Protein AF-A0A7M3MPC9-F1 (afdb_monomer_lite)

Foldseek 3Di:
DDDPPDDDDDQLPQDPPDDPQLSVLQVQLLRCLLQLNQARSVVSLVPRDDLLCQLVSLLSNLVLCVLVLNLVVSLVSLVVSLVSCPDLLSNLSSLLSNLSSCLSVLNLPSSVVSLVSSVVSLVPDDDDLSSLVSVLSSLLSQQSSCVSVVHQRDCQQAWDQDPVRDIDGPPSCVSPDLQSQLSSLLSVCLNVVPVSSLVSSCVSRGLSCNLSSLVSCVVSVNPPSNVSSVVSVVSRDHHPPDD

Structure (mmCIF, N/CA/C/O backbone):
data_AF-A0A7M3MPC9-F1
#
_entry.id   AF-A0A7M3MPC9-F1
#
loop_
_atom_site.group_PDB
_atom_site.id
_atom_site.type_symbol
_atom_site.label_atom_id
_atom_site.label_alt_id
_atom_site.label_comp_id
_atom_site.label_asym_id
_atom_site.label_entity_id
_atom_site.label_seq_id
_atom_site.pdbx_PDB_ins_code
_atom_site.Cartn_x
_atom_site.Cartn_y
_atom_site.Cartn_z
_atom_site.occupancy
_atom_site.B_iso_or_equiv
_atom_site.auth_seq_id
_atom_site.auth_comp_id
_atom_site.auth_asym_id
_atom_site.auth_atom_id
_atom_site.pdbx_PDB_model_num
ATOM 1 N N . MET A 1 1 ? -14.304 4.112 -19.426 1.00 33.16 1 MET A N 1
ATOM 2 C CA . MET A 1 1 ? -14.128 5.532 -19.054 1.00 33.16 1 MET A CA 1
ATOM 3 C C . MET A 1 1 ? -13.655 5.577 -17.614 1.00 33.16 1 MET A C 1
ATOM 5 O O . MET A 1 1 ? -14.277 4.914 -16.792 1.00 33.16 1 MET A O 1
ATOM 9 N N . LEU A 1 2 ? -12.540 6.254 -17.327 1.00 33.25 2 LEU A N 1
ATOM 10 C CA . LEU A 1 2 ? -12.076 6.444 -15.947 1.00 33.25 2 LEU A CA 1
ATOM 11 C C . LEU A 1 2 ? -13.067 7.328 -15.172 1.00 33.25 2 LEU A C 1
ATOM 13 O O . LEU A 1 2 ? -13.708 8.181 -15.791 1.00 33.25 2 LEU A O 1
ATOM 17 N N . PRO A 1 3 ? -13.190 7.142 -13.847 1.00 32.09 3 PRO A N 1
ATOM 18 C CA . PRO A 1 3 ? -13.845 8.107 -12.976 1.00 32.09 3 PRO A CA 1
ATOM 19 C C . PRO A 1 3 ? -13.264 9.525 -13.167 1.00 32.09 3 PRO A C 1
ATOM 21 O O . PRO A 1 3 ? -12.048 9.663 -13.333 1.00 32.09 3 PRO A O 1
ATOM 24 N N . PRO A 1 4 ? -14.107 10.574 -13.166 1.00 31.11 4 PRO A N 1
ATOM 25 C CA . PRO A 1 4 ? -13.705 11.956 -13.456 1.00 31.11 4 PRO A CA 1
ATOM 26 C C . PRO A 1 4 ? -12.741 12.570 -12.425 1.00 31.11 4 PRO A C 1
ATOM 28 O O . PRO A 1 4 ? -12.200 13.641 -12.667 1.00 31.11 4 PRO A O 1
ATOM 31 N N . ASP A 1 5 ? -12.503 11.905 -11.295 1.00 34.88 5 ASP A N 1
ATOM 32 C CA . ASP A 1 5 ? -11.566 12.301 -10.239 1.00 34.88 5 ASP A CA 1
ATOM 33 C C . ASP A 1 5 ? -10.138 11.752 -10.431 1.00 34.88 5 ASP A C 1
ATOM 35 O O . ASP A 1 5 ? -9.260 12.001 -9.602 1.00 34.88 5 ASP A O 1
ATOM 39 N N . ILE A 1 6 ? -9.875 11.021 -11.520 1.00 35.75 6 ILE A N 1
ATOM 40 C CA . ILE A 1 6 ? -8.546 10.487 -11.842 1.00 35.75 6 ILE A CA 1
ATOM 41 C C . ILE A 1 6 ? -7.882 11.376 -12.898 1.00 35.75 6 ILE A C 1
ATOM 43 O O . ILE A 1 6 ? -7.907 11.085 -14.094 1.00 35.75 6 ILE A O 1
ATOM 47 N N . GLU A 1 7 ? -7.272 12.474 -12.447 1.00 35.69 7 GLU A N 1
ATOM 48 C CA . GLU A 1 7 ? -6.438 13.325 -13.301 1.00 35.69 7 GLU A CA 1
ATOM 49 C C . GLU A 1 7 ? -5.174 12.573 -13.746 1.00 35.69 7 GLU A C 1
ATOM 51 O O . GLU A 1 7 ? -4.323 12.175 -12.947 1.00 35.69 7 GLU A O 1
ATOM 56 N N . LEU A 1 8 ? -5.077 12.360 -15.058 1.00 46.66 8 LEU A N 1
ATOM 57 C CA . LEU A 1 8 ? -4.000 11.635 -15.727 1.00 46.66 8 LEU A CA 1
ATOM 58 C C . LEU A 1 8 ? -2.753 12.462 -16.133 1.00 46.66 8 LEU A C 1
ATOM 60 O O . LEU A 1 8 ? -1.715 11.830 -16.333 1.00 46.66 8 LEU A O 1
ATOM 64 N N . PRO A 1 9 ? -2.731 13.810 -16.236 1.00 42.91 9 PRO A N 1
ATOM 65 C CA . PRO A 1 9 ? -1.525 14.502 -16.689 1.00 42.91 9 PRO A CA 1
ATOM 66 C C . PRO A 1 9 ? -0.795 15.260 -15.566 1.00 42.91 9 PRO A C 1
ATOM 68 O O . PRO A 1 9 ? -1.369 16.059 -14.843 1.00 42.91 9 PRO A O 1
ATOM 71 N N . ALA A 1 10 ? 0.524 15.050 -15.495 1.00 39.81 10 ALA A N 1
ATOM 72 C CA . ALA A 1 10 ? 1.504 15.854 -14.752 1.00 39.81 10 ALA A CA 1
ATOM 73 C C . ALA A 1 10 ? 1.403 15.843 -13.209 1.00 39.81 10 ALA A C 1
ATOM 75 O O . ALA A 1 10 ? 1.070 16.829 -12.570 1.00 39.81 10 ALA A O 1
ATOM 76 N N . GLY A 1 11 ? 1.834 14.749 -12.580 1.00 36.62 11 GLY A N 1
ATOM 77 C CA . GLY A 1 11 ? 2.077 14.753 -11.126 1.00 36.62 11 GLY A CA 1
ATOM 78 C C . GLY A 1 11 ? 2.142 13.369 -10.506 1.00 36.62 11 GLY A C 1
ATOM 79 O O . GLY A 1 11 ? 2.744 13.173 -9.452 1.00 36.62 11 GLY A O 1
ATOM 80 N N . ALA A 1 12 ? 1.617 12.363 -11.208 1.00 43.50 12 ALA A N 1
ATOM 81 C CA . ALA A 1 12 ? 1.551 11.006 -10.696 1.00 43.50 12 ALA A CA 1
ATOM 82 C C . ALA A 1 12 ? 2.897 10.243 -10.696 1.00 43.50 12 ALA A C 1
ATOM 84 O O . ALA A 1 12 ? 2.891 9.024 -10.555 1.00 43.50 12 ALA A O 1
ATOM 85 N N . GLY A 1 13 ? 4.044 10.917 -10.853 1.00 48.44 13 GLY A N 1
ATOM 86 C CA . GLY A 1 13 ? 5.355 10.258 -10.921 1.00 48.44 13 GLY A CA 1
ATOM 87 C C . GLY A 1 13 ? 5.461 9.223 -12.049 1.00 48.44 13 GLY A C 1
ATOM 88 O O . GLY A 1 13 ? 6.240 8.283 -11.930 1.00 48.44 13 GLY A O 1
ATOM 89 N N . LEU A 1 14 ? 4.644 9.367 -13.099 1.00 56.25 14 LEU A N 1
ATOM 90 C CA . LEU A 1 14 ? 4.602 8.444 -14.228 1.00 56.25 14 LEU A CA 1
ATOM 91 C C . LEU A 1 14 ? 5.953 8.444 -14.941 1.00 56.25 14 LEU A C 1
ATOM 93 O O . LEU A 1 14 ? 6.534 9.505 -15.193 1.00 56.25 14 LEU A O 1
ATOM 97 N N . ARG A 1 15 ? 6.434 7.242 -15.261 1.00 61.69 15 ARG A N 1
ATOM 98 C CA . ARG A 1 15 ? 7.618 7.038 -16.091 1.00 61.69 15 ARG A CA 1
ATOM 99 C C . ARG A 1 15 ? 7.385 7.668 -17.462 1.00 61.69 15 ARG A C 1
ATOM 101 O O . ARG A 1 15 ? 6.460 7.289 -18.168 1.00 61.69 15 ARG A O 1
ATOM 108 N N . ARG A 1 16 ? 8.187 8.682 -17.795 1.00 58.66 16 ARG A N 1
ATOM 109 C CA . ARG A 1 16 ? 8.118 9.413 -19.079 1.00 58.66 16 ARG A CA 1
ATOM 110 C C . ARG A 1 16 ? 9.019 8.806 -20.153 1.00 58.66 16 ARG A C 1
ATOM 112 O O . ARG A 1 16 ? 9.023 9.269 -21.283 1.00 58.66 16 ARG A O 1
ATOM 119 N N . ASP A 1 17 ? 9.798 7.804 -19.777 1.00 64.25 17 ASP A N 1
ATOM 120 C CA . ASP A 1 17 ? 10.791 7.118 -20.594 1.00 64.25 17 ASP A CA 1
ATOM 121 C C . ASP A 1 17 ? 10.251 5.833 -21.247 1.00 64.25 17 ASP A C 1
ATOM 123 O O . ASP A 1 17 ? 11.010 5.063 -21.829 1.00 64.25 17 ASP A O 1
ATOM 127 N N . ALA A 1 18 ? 8.935 5.611 -21.182 1.00 66.06 18 ALA A N 1
ATOM 128 C CA . ALA A 1 18 ? 8.231 4.529 -21.862 1.00 66.06 18 ALA A CA 1
ATOM 129 C C . ALA A 1 18 ? 7.105 5.086 -22.760 1.00 66.06 18 ALA A C 1
ATOM 131 O O . ALA A 1 18 ? 6.623 6.196 -22.512 1.00 66.06 18 ALA A O 1
ATOM 132 N N . PRO A 1 19 ? 6.664 4.333 -23.789 1.00 73.88 19 PRO A N 1
ATOM 133 C CA . PRO A 1 19 ? 5.528 4.711 -24.626 1.00 73.88 19 PRO A CA 1
ATOM 134 C C . PRO A 1 19 ? 4.294 5.063 -23.789 1.00 73.88 19 PRO A C 1
ATOM 136 O O . PRO A 1 19 ? 3.908 4.301 -22.900 1.00 73.88 19 PRO A O 1
ATOM 139 N N . ALA A 1 20 ? 3.664 6.201 -24.096 1.00 76.94 20 ALA A N 1
ATOM 140 C CA . ALA A 1 20 ? 2.527 6.724 -23.334 1.00 76.94 20 ALA A CA 1
ATOM 141 C C . ALA A 1 20 ? 1.391 5.697 -23.194 1.00 76.94 20 ALA A C 1
ATOM 143 O O . ALA A 1 20 ? 0.845 5.536 -22.108 1.00 76.94 20 ALA A O 1
ATOM 144 N N . GLU A 1 21 ? 1.109 4.936 -24.253 1.00 82.44 21 GLU A N 1
ATOM 145 C CA . GLU A 1 21 ? 0.068 3.906 -24.249 1.00 82.44 21 GLU A CA 1
ATOM 146 C C . GLU A 1 21 ? 0.336 2.788 -23.222 1.00 82.44 21 GLU A C 1
ATOM 148 O O . GLU A 1 21 ? -0.568 2.365 -22.504 1.00 82.44 21 GLU A O 1
ATOM 153 N N . ASP A 1 22 ? 1.577 2.311 -23.099 1.00 82.69 22 ASP A N 1
ATOM 154 C CA . ASP A 1 22 ? 1.917 1.276 -22.117 1.00 82.69 22 ASP A CA 1
ATOM 155 C C . ASP A 1 22 ? 1.901 1.818 -20.685 1.00 82.69 22 ASP A C 1
ATOM 157 O O . ASP A 1 22 ? 1.456 1.130 -19.766 1.00 82.69 22 ASP A O 1
ATOM 161 N N . VAL A 1 23 ? 2.314 3.072 -20.492 1.00 80.62 23 VAL A N 1
ATOM 162 C CA . VAL A 1 23 ? 2.208 3.761 -19.197 1.00 80.62 23 VAL A CA 1
ATOM 163 C C . VAL A 1 23 ? 0.742 3.919 -18.784 1.00 80.62 23 VAL A C 1
ATOM 165 O O . VAL A 1 23 ? 0.395 3.664 -17.629 1.00 80.62 23 VAL A O 1
ATOM 168 N N . GLU A 1 24 ? -0.135 4.272 -19.724 1.00 83.56 24 GLU A N 1
ATOM 169 C CA . GLU A 1 24 ? -1.579 4.335 -19.499 1.00 83.56 24 GLU A CA 1
ATOM 170 C C . GLU A 1 24 ? -2.151 2.968 -19.125 1.00 83.56 24 GLU A C 1
ATOM 172 O O . GLU A 1 24 ? -2.911 2.874 -18.163 1.00 83.56 24 GLU A O 1
ATOM 177 N N . ARG A 1 25 ? -1.763 1.888 -19.816 1.00 88.94 25 ARG A N 1
ATOM 178 C CA . ARG A 1 25 ? -2.199 0.518 -19.481 1.00 88.94 25 ARG A CA 1
ATOM 179 C C . ARG A 1 25 ? -1.815 0.127 -18.054 1.00 88.94 25 ARG A C 1
ATOM 181 O O . ARG A 1 25 ? -2.664 -0.384 -17.323 1.00 88.94 25 ARG A O 1
ATOM 188 N N . VAL A 1 26 ? -0.578 0.409 -17.631 1.00 87.19 26 VAL A N 1
ATOM 189 C CA . VAL A 1 26 ? -0.170 0.197 -16.231 1.00 87.19 26 VAL A CA 1
ATOM 190 C C . VAL A 1 26 ? -1.061 1.014 -15.295 1.00 87.19 26 VAL A C 1
ATOM 192 O O . VAL A 1 26 ? -1.547 0.494 -14.292 1.00 87.19 26 VAL A O 1
ATOM 195 N N . TRP A 1 27 ? -1.338 2.273 -15.633 1.00 85.81 27 TRP A N 1
ATOM 196 C CA . TRP A 1 27 ? -2.196 3.122 -14.814 1.00 85.81 27 TRP A CA 1
ATOM 197 C C . TRP A 1 27 ? -3.629 2.593 -14.687 1.00 85.81 27 TRP A C 1
ATOM 199 O O . TRP A 1 27 ? -4.154 2.526 -13.575 1.00 85.81 27 TRP A O 1
ATOM 209 N N . TYR A 1 28 ? -4.243 2.144 -15.783 1.00 89.81 28 TYR A N 1
ATOM 210 C CA . TYR A 1 28 ? -5.546 1.480 -15.746 1.00 89.81 28 TYR A CA 1
ATOM 211 C C . TYR A 1 28 ? -5.529 0.276 -14.804 1.00 89.81 28 TYR A C 1
ATOM 213 O O . TYR A 1 28 ? -6.433 0.138 -13.978 1.00 89.81 28 TYR A O 1
ATOM 221 N N . GLY A 1 29 ? -4.481 -0.550 -14.866 1.00 92.75 29 GLY A N 1
ATOM 222 C CA . GLY A 1 29 ? -4.319 -1.674 -13.950 1.00 92.75 29 GLY A CA 1
ATOM 223 C C . GLY A 1 29 ? -4.238 -1.236 -12.482 1.00 92.75 29 GLY A C 1
ATOM 224 O O . GLY A 1 29 ? -4.935 -1.782 -11.624 1.00 92.75 29 GLY A O 1
ATOM 225 N N . VAL A 1 30 ? -3.473 -0.179 -12.184 1.00 91.06 30 VAL A N 1
ATOM 226 C CA . VAL A 1 30 ? -3.397 0.407 -10.834 1.00 91.06 30 VAL A CA 1
ATOM 227 C C . VAL A 1 30 ? -4.776 0.852 -10.350 1.00 91.06 30 VAL A C 1
ATOM 229 O O . VAL A 1 30 ? -5.156 0.505 -9.227 1.00 91.06 30 VAL A O 1
ATOM 232 N N . VAL A 1 31 ? -5.524 1.586 -11.179 1.00 90.69 31 VAL A N 1
ATOM 233 C CA . VAL A 1 31 ? -6.861 2.106 -10.855 1.00 90.69 31 VAL A CA 1
ATOM 234 C C . VAL A 1 31 ? -7.840 0.972 -10.576 1.00 90.69 31 VAL A C 1
ATOM 236 O O . VAL A 1 31 ? -8.448 0.954 -9.505 1.00 90.69 31 VAL A O 1
ATOM 239 N N . TRP A 1 32 ? -7.959 -0.004 -11.479 1.00 94.31 32 TRP A N 1
ATOM 240 C CA . TRP A 1 32 ? -8.836 -1.160 -11.272 1.00 94.31 32 TRP A CA 1
ATOM 241 C C . TRP A 1 32 ? -8.474 -1.928 -10.007 1.00 94.31 32 TRP A C 1
ATOM 243 O O . TRP A 1 32 ? -9.355 -2.287 -9.224 1.00 94.31 32 TRP A O 1
ATOM 253 N N . GLY A 1 33 ? -7.176 -2.066 -9.737 1.00 92.25 33 GLY A N 1
ATOM 254 C CA . GLY A 1 33 ? -6.687 -2.665 -8.509 1.00 92.25 33 GLY A CA 1
ATOM 255 C C . GLY A 1 33 ? -7.150 -1.913 -7.259 1.00 92.25 33 GLY A C 1
ATOM 256 O O . GLY A 1 33 ? -7.586 -2.533 -6.296 1.00 92.25 33 GLY A O 1
ATOM 257 N N . ARG A 1 34 ? -7.118 -0.573 -7.264 1.00 91.06 34 ARG A N 1
ATOM 258 C CA . ARG A 1 34 ? -7.636 0.240 -6.144 1.00 91.06 34 ARG A CA 1
ATOM 259 C C . ARG A 1 34 ? -9.147 0.114 -5.983 1.00 91.06 34 ARG A C 1
ATOM 261 O O . ARG A 1 34 ? -9.636 0.094 -4.855 1.00 91.06 34 ARG A O 1
ATOM 268 N N . LEU A 1 35 ? -9.874 -0.031 -7.086 1.00 91.44 35 LEU A N 1
ATOM 269 C CA . LEU A 1 35 ? -11.316 -0.283 -7.087 1.00 91.44 35 LEU A CA 1
ATOM 270 C C . LEU A 1 35 ? -11.690 -1.704 -6.630 1.00 91.44 35 LEU A C 1
ATOM 272 O O . LEU A 1 35 ? -12.873 -2.031 -6.602 1.00 91.44 35 LEU A O 1
ATOM 276 N N . GLY A 1 36 ? -10.715 -2.537 -6.249 1.00 91.81 36 GLY A N 1
ATOM 277 C CA . GLY A 1 36 ? -10.952 -3.907 -5.799 1.00 91.81 36 GLY A CA 1
ATOM 278 C C . GLY A 1 36 ? -11.241 -4.875 -6.944 1.00 91.81 36 GLY A C 1
ATOM 279 O O . GLY A 1 36 ? -11.770 -5.949 -6.698 1.00 91.81 36 GLY A O 1
ATOM 280 N N . ARG A 1 37 ? -10.922 -4.515 -8.191 1.00 95.25 37 ARG A N 1
ATOM 281 C CA . ARG A 1 37 ? -11.090 -5.362 -9.379 1.00 95.25 37 ARG A CA 1
ATOM 282 C C . ARG A 1 37 ? -9.745 -5.924 -9.812 1.00 95.25 37 ARG A C 1
ATOM 284 O O . ARG A 1 37 ? -9.138 -5.443 -10.767 1.00 95.25 37 ARG A O 1
ATOM 291 N N . GLY A 1 38 ? -9.255 -6.901 -9.047 1.00 94.62 38 GLY A N 1
ATOM 292 C CA . GLY A 1 38 ? -7.982 -7.571 -9.307 1.00 94.62 38 GLY A CA 1
ATOM 293 C C . GLY A 1 38 ? -7.971 -8.303 -10.647 1.00 94.62 38 GLY A C 1
ATOM 294 O O . GLY A 1 38 ? -6.951 -8.299 -11.327 1.00 94.62 38 GLY A O 1
ATOM 295 N N . ASP A 1 39 ? -9.118 -8.841 -11.057 1.00 94.12 39 ASP A N 1
ATOM 296 C CA . ASP A 1 39 ? -9.359 -9.437 -12.370 1.00 94.12 39 ASP A CA 1
ATOM 297 C C . ASP A 1 39 ? -9.073 -8.458 -13.520 1.00 94.12 39 ASP A C 1
ATOM 299 O O . ASP A 1 39 ? -8.218 -8.719 -14.368 1.00 94.12 39 ASP A O 1
ATOM 303 N N . LEU A 1 40 ? -9.717 -7.287 -13.502 1.00 95.75 40 LEU A N 1
ATOM 304 C CA . LEU A 1 40 ? -9.532 -6.257 -14.527 1.00 95.75 40 LEU A CA 1
ATOM 305 C C . LEU A 1 40 ? -8.139 -5.634 -14.455 1.00 95.75 40 LEU A C 1
ATOM 307 O O . LEU A 1 40 ? -7.544 -5.320 -15.483 1.00 95.75 40 LEU A O 1
ATOM 311 N N . ALA A 1 41 ? -7.599 -5.456 -13.248 1.00 94.94 41 ALA A N 1
ATOM 312 C CA . ALA A 1 41 ? -6.242 -4.959 -13.076 1.00 94.94 41 ALA A CA 1
ATOM 313 C C . ALA A 1 41 ? -5.226 -5.856 -13.794 1.00 94.94 41 ALA A C 1
ATOM 315 O O . ALA A 1 41 ? -4.375 -5.358 -14.532 1.00 94.94 41 ALA A O 1
ATOM 316 N N . TRP A 1 42 ? -5.362 -7.173 -13.619 1.00 94.81 42 TRP A N 1
ATOM 317 C CA . TRP A 1 42 ? -4.503 -8.164 -14.257 1.00 94.81 42 TRP A CA 1
ATOM 318 C C . TRP A 1 42 ? -4.611 -8.126 -15.779 1.00 94.81 42 TRP A C 1
ATOM 320 O O . TRP A 1 42 ? -3.586 -8.089 -16.454 1.00 94.81 42 TRP A O 1
ATOM 330 N N . GLU A 1 43 ? -5.833 -8.027 -16.310 1.00 95.19 43 GLU A N 1
ATOM 331 C CA . GLU A 1 43 ? -6.077 -7.909 -17.751 1.00 95.19 43 GLU A CA 1
ATOM 332 C C . GLU A 1 43 ? -5.336 -6.709 -18.364 1.00 95.19 43 GLU A C 1
ATOM 334 O O . GLU A 1 43 ? -4.761 -6.810 -19.448 1.00 95.19 43 GLU A O 1
ATOM 339 N N . TRP A 1 44 ? -5.308 -5.569 -17.670 1.00 93.94 44 TRP A N 1
ATOM 340 C CA . TRP A 1 44 ? -4.577 -4.390 -18.135 1.00 93.94 44 TRP A CA 1
ATOM 341 C C . TRP A 1 44 ? -3.062 -4.565 -18.063 1.00 93.94 44 TRP A C 1
ATOM 343 O O . TRP A 1 44 ? -2.366 -4.206 -19.016 1.00 93.94 44 TRP A O 1
ATOM 353 N N . PHE A 1 45 ? -2.544 -5.157 -16.986 1.00 93.12 45 PHE A N 1
ATOM 354 C CA . PHE A 1 45 ? -1.116 -5.461 -16.880 1.00 93.12 45 PHE A CA 1
ATOM 355 C C . PHE A 1 45 ? -0.662 -6.474 -17.943 1.00 93.12 45 PHE A C 1
ATOM 357 O O . PHE A 1 45 ? 0.432 -6.346 -18.490 1.00 93.12 45 PHE A O 1
ATOM 364 N N . ASP A 1 46 ? -1.511 -7.435 -18.312 1.00 93.44 46 ASP A N 1
ATOM 365 C CA . ASP A 1 46 ? -1.232 -8.433 -19.352 1.00 93.44 46 ASP A CA 1
ATOM 366 C C . ASP A 1 46 ? -1.178 -7.845 -20.765 1.00 93.44 46 ASP A C 1
ATOM 368 O O . ASP A 1 46 ? -0.764 -8.537 -21.696 1.00 93.44 46 ASP A O 1
ATOM 372 N N . ARG A 1 47 ? -1.554 -6.576 -20.958 1.00 92.81 47 ARG A N 1
ATOM 373 C CA . ARG A 1 47 ? -1.452 -5.864 -22.244 1.00 92.81 47 ARG A CA 1
ATOM 374 C C . ARG A 1 47 ? -0.161 -5.069 -22.392 1.00 92.81 47 ARG A C 1
ATOM 376 O O . ARG A 1 47 ? 0.160 -4.648 -23.499 1.00 92.81 47 ARG A O 1
ATOM 383 N N . VAL A 1 48 ? 0.582 -4.864 -21.310 1.00 88.00 48 VAL A N 1
ATOM 384 C CA . VAL A 1 48 ? 1.840 -4.116 -21.347 1.00 88.00 48 VAL A CA 1
ATOM 385 C C . VAL A 1 48 ? 2.923 -4.992 -21.968 1.00 88.00 48 VAL A C 1
ATOM 387 O O . VAL A 1 48 ? 3.077 -6.169 -21.624 1.00 88.00 48 VAL A O 1
ATOM 390 N N . ARG A 1 49 ? 3.668 -4.436 -22.925 1.00 84.75 49 ARG A N 1
ATOM 391 C CA . ARG A 1 49 ? 4.697 -5.184 -23.676 1.00 84.75 49 ARG A CA 1
ATOM 392 C C . ARG A 1 49 ? 6.114 -4.676 -23.442 1.00 84.75 49 ARG A C 1
ATOM 394 O O . ARG A 1 49 ? 7.069 -5.350 -23.809 1.00 84.75 49 ARG A O 1
ATOM 401 N N . VAL A 1 50 ? 6.259 -3.516 -22.808 1.00 85.81 50 VAL A N 1
ATOM 402 C CA . VAL A 1 50 ? 7.542 -2.826 -22.652 1.00 85.81 50 VAL A CA 1
ATOM 403 C C . VAL A 1 50 ? 8.348 -3.430 -21.492 1.00 85.81 50 VAL A C 1
ATOM 405 O O . VAL A 1 50 ? 7.902 -3.344 -20.344 1.00 85.81 50 VAL A O 1
ATOM 408 N N . PRO A 1 51 ? 9.553 -3.988 -21.738 1.00 86.25 51 PRO A N 1
ATOM 409 C CA . PRO A 1 51 ? 10.379 -4.592 -20.689 1.00 86.25 51 PRO A CA 1
ATOM 410 C C . PRO A 1 51 ? 10.757 -3.620 -19.567 1.00 86.25 51 PRO A C 1
ATOM 412 O O . PRO A 1 51 ? 10.769 -3.995 -18.399 1.00 86.25 51 PRO A O 1
ATOM 415 N N . ALA A 1 52 ? 10.988 -2.348 -19.902 1.00 83.81 52 ALA A N 1
ATOM 416 C CA . ALA A 1 52 ? 11.358 -1.325 -18.927 1.00 83.81 52 ALA A CA 1
ATOM 417 C C . ALA A 1 52 ? 10.288 -1.098 -17.841 1.00 83.81 52 ALA A C 1
ATOM 419 O O . ALA A 1 52 ? 10.627 -0.620 -16.764 1.00 83.81 52 ALA A O 1
ATOM 420 N N . LEU A 1 53 ? 9.021 -1.454 -18.092 1.00 86.25 53 LEU A N 1
ATOM 421 C CA . LEU A 1 53 ? 7.920 -1.312 -17.131 1.00 86.25 53 LEU A CA 1
ATOM 422 C C . LEU A 1 53 ? 7.700 -2.562 -16.265 1.00 86.25 53 LEU A C 1
ATOM 424 O O . LEU A 1 53 ? 6.881 -2.522 -15.346 1.00 86.25 53 LEU A O 1
ATOM 428 N N . GLN A 1 54 ? 8.410 -3.663 -16.530 1.00 88.88 54 GLN A N 1
ATOM 429 C CA . GLN A 1 54 ? 8.221 -4.928 -15.811 1.00 88.88 54 GLN A CA 1
ATOM 430 C C . GLN A 1 54 ? 8.438 -4.804 -14.295 1.00 88.88 54 GLN A C 1
ATOM 432 O O . GLN A 1 54 ? 7.580 -5.299 -13.568 1.00 88.88 54 GLN A O 1
ATOM 437 N N . PRO A 1 55 ? 9.464 -4.092 -13.781 1.00 91.38 55 PRO A N 1
ATOM 438 C CA . PRO A 1 55 ? 9.615 -3.878 -12.338 1.00 91.38 55 PRO A CA 1
ATOM 439 C C . PRO A 1 55 ? 8.411 -3.178 -11.700 1.00 91.38 55 PRO A C 1
ATOM 441 O O . PRO A 1 55 ? 7.940 -3.576 -10.635 1.00 91.38 55 PRO A O 1
ATOM 444 N N . TRP A 1 56 ? 7.863 -2.158 -12.369 1.00 89.38 56 TRP A N 1
ATOM 445 C CA . TRP A 1 56 ? 6.682 -1.458 -11.871 1.00 89.38 56 TRP A CA 1
ATOM 446 C C . TRP A 1 56 ? 5.457 -2.377 -11.860 1.00 89.38 56 TRP A C 1
ATOM 448 O O . TRP A 1 56 ? 4.782 -2.500 -10.838 1.00 89.38 56 TRP A O 1
ATOM 458 N N . MET A 1 57 ? 5.207 -3.086 -12.960 1.00 91.06 57 MET A N 1
ATOM 459 C CA . MET A 1 57 ? 4.110 -4.053 -13.021 1.00 91.06 57 MET A CA 1
ATOM 460 C C . MET A 1 57 ? 4.246 -5.165 -11.994 1.00 91.06 57 MET A C 1
ATOM 462 O O . MET A 1 57 ? 3.238 -5.603 -11.446 1.00 91.06 57 MET A O 1
ATOM 466 N N . ALA A 1 58 ? 5.473 -5.609 -11.730 1.00 94.69 58 ALA A N 1
ATOM 467 C CA . ALA A 1 58 ? 5.736 -6.624 -10.737 1.00 94.69 58 ALA A CA 1
ATOM 468 C C . ALA A 1 58 ? 5.301 -6.164 -9.346 1.00 94.69 58 ALA A C 1
ATOM 470 O O . ALA A 1 58 ? 4.492 -6.835 -8.713 1.00 94.69 58 ALA A O 1
ATOM 471 N N . GLY A 1 59 ? 5.716 -4.962 -8.937 1.00 94.12 59 GLY A N 1
ATOM 472 C CA . GLY A 1 59 ? 5.278 -4.378 -7.669 1.00 94.12 59 GLY A CA 1
ATOM 473 C C . GLY A 1 59 ? 3.762 -4.153 -7.585 1.00 94.12 59 GLY A C 1
ATOM 474 O O . GLY A 1 59 ? 3.164 -4.346 -6.530 1.00 94.12 59 GLY A O 1
ATOM 475 N N . GLU A 1 60 ? 3.092 -3.772 -8.679 1.00 93.38 60 GLU A N 1
ATOM 476 C CA . GLU A 1 60 ? 1.633 -3.573 -8.655 1.00 93.38 60 GLU A CA 1
ATOM 477 C C . GLU A 1 60 ? 0.846 -4.895 -8.647 1.00 93.38 60 GLU A C 1
ATOM 479 O O . GLU A 1 60 ? -0.174 -4.991 -7.960 1.00 93.38 60 GLU A O 1
ATOM 484 N N . ARG A 1 61 ? 1.323 -5.937 -9.343 1.00 95.12 61 ARG A N 1
ATOM 485 C CA . ARG A 1 61 ? 0.760 -7.295 -9.254 1.00 95.12 61 ARG A CA 1
ATOM 486 C C . ARG A 1 61 ? 0.993 -7.901 -7.872 1.00 95.12 61 ARG A C 1
ATOM 488 O O . ARG A 1 61 ? 0.048 -8.408 -7.269 1.00 95.12 61 ARG A O 1
ATOM 495 N N . GLY A 1 62 ? 2.217 -7.801 -7.356 1.00 95.75 62 GLY A N 1
ATOM 496 C CA . GLY A 1 62 ? 2.584 -8.274 -6.025 1.00 95.75 62 GLY A CA 1
ATOM 497 C C . GLY A 1 62 ? 1.752 -7.603 -4.936 1.00 95.75 62 GLY A C 1
ATOM 498 O O . GLY A 1 62 ? 1.176 -8.289 -4.097 1.00 95.75 62 GLY A O 1
ATOM 499 N N . ARG A 1 63 ? 1.521 -6.286 -5.029 1.00 93.56 63 ARG A N 1
ATOM 500 C CA . ARG A 1 63 ? 0.588 -5.563 -4.147 1.00 93.56 63 ARG A CA 1
ATOM 501 C C . ARG A 1 63 ? -0.809 -6.188 -4.107 1.00 93.56 63 ARG A C 1
ATOM 503 O O . ARG A 1 63 ? -1.353 -6.360 -3.020 1.00 93.56 63 ARG A O 1
ATOM 510 N N . LEU A 1 64 ? -1.401 -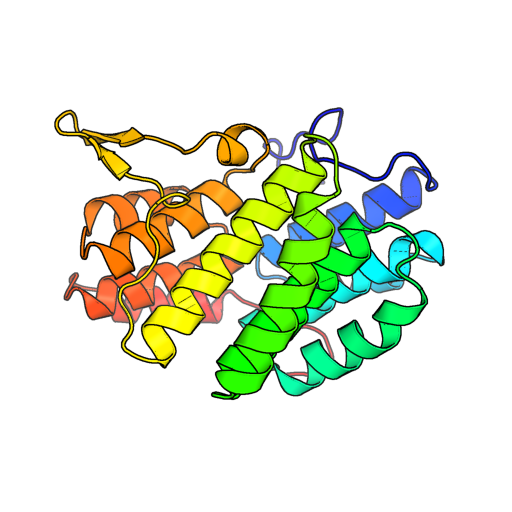6.506 -5.263 1.00 93.50 64 LEU A N 1
ATOM 511 C CA . LEU A 1 64 ? -2.736 -7.118 -5.317 1.00 93.50 64 LEU A CA 1
ATOM 512 C C . LEU A 1 64 ? -2.754 -8.492 -4.653 1.00 93.50 64 LEU A C 1
ATOM 514 O O . LEU A 1 64 ? -3.693 -8.808 -3.933 1.00 93.50 64 LEU A O 1
ATOM 518 N N . LEU A 1 65 ? -1.713 -9.295 -4.868 1.00 94.19 65 LEU A N 1
ATOM 519 C CA . LEU A 1 65 ? -1.576 -10.597 -4.221 1.00 94.19 65 LEU A CA 1
ATOM 520 C C . LEU A 1 65 ? -1.407 -10.450 -2.702 1.00 94.19 65 LEU A C 1
ATOM 522 O O . LEU A 1 65 ? -2.091 -11.134 -1.941 1.00 94.19 65 LEU A O 1
ATOM 526 N N . ARG A 1 66 ? -0.563 -9.514 -2.258 1.00 93.81 66 ARG A N 1
ATOM 527 C CA . ARG A 1 66 ? -0.302 -9.207 -0.846 1.00 93.81 66 ARG A CA 1
ATOM 528 C C . ARG A 1 66 ? -1.559 -8.769 -0.105 1.00 93.81 66 ARG A C 1
ATOM 530 O O . ARG A 1 66 ? -1.821 -9.249 0.991 1.00 93.81 66 ARG A O 1
ATOM 537 N N . GLU A 1 67 ? -2.369 -7.905 -0.717 1.00 88.81 67 GLU A N 1
ATOM 538 C CA . GLU A 1 67 ? -3.655 -7.449 -0.163 1.00 88.81 67 GLU A CA 1
ATOM 539 C C . GLU A 1 67 ? -4.662 -8.609 0.028 1.00 88.81 67 GLU A C 1
ATOM 541 O O . GLU A 1 67 ? -5.631 -8.468 0.772 1.00 88.81 67 GLU A O 1
ATOM 546 N N . LEU A 1 68 ? -4.423 -9.767 -0.599 1.00 89.50 68 LEU A N 1
ATOM 547 C CA . LEU A 1 68 ? -5.217 -10.993 -0.471 1.00 89.50 68 LEU A CA 1
ATOM 548 C C . LEU A 1 68 ? -4.540 -12.075 0.393 1.00 89.50 68 LEU A C 1
ATOM 550 O O . LEU A 1 68 ? -5.053 -13.189 0.461 1.00 89.50 68 LEU A O 1
ATOM 554 N N . GLY A 1 69 ? -3.407 -11.772 1.036 1.00 91.31 69 GLY A N 1
ATOM 555 C CA . GLY A 1 69 ? -2.619 -12.727 1.829 1.00 91.31 69 GLY A CA 1
ATOM 556 C C . GLY A 1 69 ? -1.685 -13.626 1.006 1.00 91.31 69 GLY A C 1
ATOM 557 O O . GLY A 1 69 ? -1.036 -14.517 1.548 1.00 91.31 69 GLY A O 1
ATOM 558 N N . GLY A 1 70 ? -1.578 -13.403 -0.306 1.00 95.06 70 GLY A N 1
ATOM 559 C CA . GLY A 1 70 ? -0.742 -14.170 -1.233 1.00 95.06 70 GLY A CA 1
ATOM 560 C C . GLY A 1 70 ? 0.744 -13.801 -1.195 1.00 95.06 70 GLY A C 1
ATOM 561 O O . GLY A 1 70 ? 1.336 -13.613 -2.255 1.00 95.06 70 GLY A O 1
ATOM 562 N N . HIS A 1 71 ? 1.341 -13.695 -0.005 1.00 96.50 71 HIS A N 1
ATOM 563 C CA . HIS A 1 71 ? 2.695 -13.159 0.204 1.00 96.50 71 HIS A CA 1
ATOM 564 C C . HIS A 1 71 ? 3.790 -13.905 -0.564 1.00 96.50 71 HIS A C 1
ATOM 566 O O . HIS A 1 71 ? 4.590 -13.272 -1.239 1.00 96.50 71 HIS A O 1
ATOM 572 N N . GLY A 1 72 ? 3.799 -15.243 -0.531 1.00 96.00 72 GLY A N 1
ATOM 573 C CA . GLY A 1 72 ? 4.826 -16.023 -1.237 1.00 96.00 72 GLY A CA 1
ATOM 574 C C . GLY A 1 72 ? 4.785 -15.833 -2.756 1.00 96.00 72 GLY A C 1
ATOM 575 O O . GLY A 1 72 ? 5.816 -15.750 -3.407 1.00 96.00 72 GLY A O 1
ATOM 576 N N . ALA A 1 73 ? 3.592 -15.673 -3.327 1.00 95.19 73 ALA A N 1
ATOM 577 C CA . ALA A 1 73 ? 3.457 -15.441 -4.759 1.00 95.19 73 ALA A CA 1
ATOM 578 C C . ALA A 1 73 ? 3.747 -14.000 -5.182 1.00 95.19 73 ALA A C 1
ATOM 580 O O . ALA A 1 73 ? 4.192 -13.772 -6.304 1.00 95.19 73 ALA A O 1
ATOM 581 N N . ALA A 1 74 ? 3.454 -13.031 -4.311 1.00 97.00 74 ALA A N 1
ATOM 582 C CA . ALA A 1 74 ? 3.896 -11.657 -4.506 1.00 97.00 74 ALA A CA 1
ATOM 583 C C . ALA A 1 74 ? 5.430 -11.597 -4.517 1.00 97.00 74 ALA A C 1
ATOM 585 O O . ALA A 1 74 ? 6.012 -11.048 -5.449 1.00 97.00 74 ALA A O 1
ATOM 586 N N . GLU A 1 75 ? 6.056 -12.259 -3.544 1.00 97.56 75 GLU A N 1
ATOM 587 C CA . GLU A 1 75 ? 7.503 -12.368 -3.400 1.00 97.56 75 GLU A CA 1
ATOM 588 C C . GLU A 1 75 ? 8.162 -13.001 -4.632 1.00 97.56 75 GLU A C 1
ATOM 590 O O . GLU A 1 75 ? 9.027 -12.370 -5.230 1.00 97.56 75 GLU A O 1
ATOM 595 N N . GLU A 1 76 ? 7.710 -14.176 -5.084 1.00 96.75 76 GLU A N 1
ATOM 596 C CA . GLU A 1 76 ? 8.238 -14.835 -6.294 1.00 96.75 76 GLU A CA 1
ATOM 597 C C . GLU A 1 76 ? 8.223 -13.911 -7.523 1.00 96.75 76 GLU A C 1
ATOM 599 O O . GLU A 1 76 ? 9.182 -13.848 -8.297 1.00 96.75 76 GLU A O 1
ATOM 604 N N . LEU A 1 77 ? 7.125 -13.174 -7.697 1.00 95.44 77 LEU A N 1
ATOM 605 C CA . LEU A 1 77 ? 6.915 -12.289 -8.835 1.00 95.44 77 LEU A CA 1
ATOM 606 C C . LEU A 1 77 ? 7.823 -11.048 -8.767 1.00 95.44 77 LEU A C 1
ATOM 608 O O . LEU A 1 77 ? 8.381 -10.628 -9.782 1.00 95.44 77 LEU A O 1
ATOM 612 N N . GLU A 1 78 ? 7.982 -10.466 -7.580 1.00 97.69 78 GLU A N 1
ATOM 613 C CA . GLU A 1 78 ? 8.799 -9.273 -7.346 1.00 97.69 78 GLU A CA 1
ATOM 614 C C . GLU A 1 78 ? 10.307 -9.586 -7.328 1.00 97.69 78 GLU A C 1
ATOM 616 O O . GLU A 1 78 ? 11.094 -8.808 -7.873 1.00 97.69 78 GLU A O 1
ATOM 621 N N . GLU A 1 79 ? 10.724 -10.738 -6.788 1.00 97.44 79 GLU A N 1
ATOM 622 C CA . GLU A 1 79 ? 12.122 -11.193 -6.814 1.00 97.44 79 GLU A CA 1
ATOM 623 C C . GLU A 1 79 ? 12.602 -11.444 -8.245 1.00 97.44 79 GLU A C 1
ATOM 625 O O . GLU A 1 79 ? 13.688 -10.994 -8.618 1.00 97.44 79 GLU A O 1
ATOM 630 N N . ALA A 1 80 ? 11.777 -12.087 -9.076 1.00 96.75 80 ALA A N 1
ATOM 631 C CA . ALA A 1 80 ? 12.099 -12.329 -10.481 1.00 96.75 80 ALA A CA 1
ATOM 632 C C . ALA A 1 80 ? 12.258 -11.029 -11.294 1.00 96.75 80 ALA A C 1
ATOM 634 O O . ALA A 1 80 ? 12.998 -10.998 -12.279 1.00 96.75 80 ALA A O 1
ATOM 635 N N . ALA A 1 81 ? 11.585 -9.949 -10.887 1.00 95.75 81 ALA A N 1
ATOM 636 C CA . ALA A 1 81 ? 11.648 -8.653 -11.561 1.00 95.75 81 ALA A CA 1
ATOM 637 C C . ALA A 1 81 ? 12.820 -7.774 -11.099 1.00 95.75 81 ALA A C 1
ATOM 639 O O . ALA A 1 81 ? 13.196 -6.832 -11.802 1.00 95.75 81 ALA A O 1
ATOM 640 N N . LEU A 1 82 ? 13.417 -8.073 -9.942 1.00 95.62 82 LEU A N 1
ATOM 641 C CA . LEU A 1 82 ? 14.472 -7.260 -9.344 1.00 95.62 82 LEU A CA 1
ATOM 642 C C . LEU A 1 82 ? 15.715 -7.091 -10.246 1.00 95.62 82 LEU A C 1
ATOM 644 O O . LEU A 1 82 ? 16.188 -5.960 -10.357 1.00 95.62 82 LEU A O 1
ATOM 648 N N . PRO A 1 83 ? 16.221 -8.122 -10.963 1.00 94.44 83 PRO A N 1
ATOM 649 C CA . PRO A 1 83 ? 17.350 -7.954 -11.886 1.00 94.44 83 PRO A CA 1
ATOM 650 C C . PRO A 1 83 ? 17.070 -6.992 -13.049 1.00 94.44 83 PRO A C 1
ATOM 652 O O . PRO A 1 83 ? 18.002 -6.430 -13.618 1.00 94.44 83 PRO A O 1
ATOM 655 N N . ALA A 1 84 ? 15.797 -6.793 -13.410 1.00 91.38 84 ALA A N 1
ATOM 656 C CA . ALA A 1 84 ? 15.385 -5.870 -14.466 1.00 91.38 84 ALA A CA 1
ATOM 657 C C . ALA A 1 84 ? 15.172 -4.429 -13.959 1.00 91.38 84 ALA A C 1
ATOM 659 O O . ALA A 1 84 ? 14.960 -3.518 -14.764 1.00 91.38 84 ALA A O 1
ATOM 660 N N . ALA A 1 85 ? 15.223 -4.199 -12.643 1.00 93.25 85 ALA A N 1
ATOM 661 C CA . ALA A 1 85 ? 15.030 -2.892 -12.023 1.00 93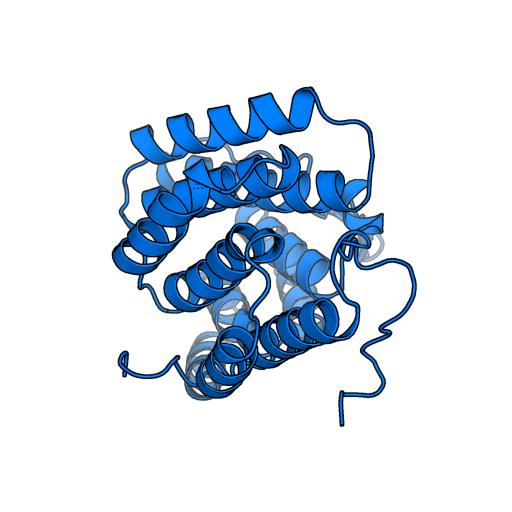.25 85 ALA A CA 1
ATOM 662 C C . ALA A 1 85 ? 16.304 -2.036 -12.102 1.00 93.25 85 ALA A C 1
ATOM 664 O O . ALA A 1 85 ? 16.987 -1.802 -11.108 1.00 93.25 85 ALA A O 1
ATOM 665 N N . VAL A 1 86 ? 16.621 -1.561 -13.310 1.00 89.75 86 VAL A N 1
ATOM 666 C CA . VAL A 1 86 ? 17.783 -0.687 -13.561 1.00 89.75 86 VAL A CA 1
ATOM 667 C C . VAL A 1 86 ? 17.635 0.706 -12.942 1.00 89.75 86 VAL A C 1
ATOM 669 O O . VAL A 1 86 ? 18.630 1.362 -12.654 1.00 89.75 86 VAL A O 1
ATOM 672 N N . ASP A 1 87 ? 16.397 1.163 -12.739 1.00 89.12 87 ASP A N 1
ATOM 673 C CA . ASP A 1 87 ? 16.093 2.407 -12.036 1.00 89.12 87 ASP A CA 1
ATOM 674 C C . ASP A 1 87 ? 16.140 2.164 -10.514 1.00 89.12 87 ASP A C 1
ATOM 676 O O . ASP A 1 87 ? 15.357 1.347 -10.010 1.00 89.12 87 ASP A O 1
ATOM 680 N N . PRO A 1 88 ? 16.993 2.882 -9.754 1.00 93.50 88 PRO A N 1
ATOM 681 C CA . PRO A 1 88 ? 17.101 2.717 -8.305 1.00 93.50 88 PRO A CA 1
ATOM 682 C C . PRO A 1 88 ? 15.780 2.885 -7.545 1.00 93.50 88 PRO A C 1
ATOM 684 O O . PRO A 1 88 ? 15.590 2.258 -6.503 1.00 93.50 88 PRO A O 1
ATOM 687 N N . LEU A 1 89 ? 14.847 3.703 -8.044 1.00 92.12 89 LEU A N 1
ATOM 688 C CA . LEU A 1 89 ? 13.539 3.892 -7.409 1.00 92.12 89 LEU A CA 1
ATOM 689 C C . LEU A 1 89 ? 12.592 2.715 -7.653 1.00 92.12 89 LEU A C 1
ATOM 691 O O . LEU A 1 89 ? 11.778 2.410 -6.779 1.00 92.12 89 LEU A O 1
ATOM 695 N N . ASP A 1 90 ? 12.710 2.038 -8.797 1.00 92.31 90 ASP A N 1
ATOM 696 C CA . ASP A 1 90 ? 11.973 0.798 -9.060 1.00 92.31 90 ASP A CA 1
ATOM 697 C C . ASP A 1 90 ? 12.560 -0.346 -8.216 1.00 92.31 90 ASP A C 1
ATOM 699 O O . ASP A 1 90 ? 11.812 -1.109 -7.605 1.00 92.31 90 ASP A O 1
ATOM 703 N N . ALA A 1 91 ? 13.890 -0.406 -8.078 1.00 96.69 91 ALA A N 1
ATOM 704 C CA . ALA A 1 91 ? 14.550 -1.356 -7.184 1.00 96.69 91 ALA A CA 1
ATOM 705 C C . ALA A 1 91 ? 14.161 -1.123 -5.713 1.00 96.69 91 ALA A C 1
ATOM 707 O O . ALA A 1 91 ? 13.819 -2.070 -5.005 1.00 96.69 91 ALA A O 1
ATOM 708 N N . ALA A 1 92 ? 14.144 0.133 -5.251 1.00 97.75 92 ALA A N 1
ATOM 709 C CA . ALA A 1 92 ? 13.695 0.479 -3.904 1.00 97.75 92 ALA A CA 1
ATOM 710 C C . ALA A 1 92 ? 12.231 0.080 -3.677 1.00 97.75 92 ALA A C 1
ATOM 712 O O . ALA A 1 92 ? 11.908 -0.498 -2.642 1.00 97.75 92 ALA A O 1
ATOM 713 N N . MET A 1 93 ? 11.351 0.334 -4.652 1.00 96.31 93 MET A N 1
ATOM 714 C CA . MET A 1 93 ? 9.948 -0.081 -4.590 1.00 96.31 93 MET A CA 1
ATOM 715 C C . MET A 1 93 ? 9.802 -1.598 -4.405 1.00 96.31 93 MET A C 1
ATOM 717 O O . MET A 1 93 ? 9.012 -2.032 -3.562 1.00 96.31 93 MET A O 1
ATOM 721 N N . LEU A 1 94 ? 10.544 -2.396 -5.179 1.00 98.19 94 LEU A N 1
ATOM 722 C CA . LEU A 1 94 ? 10.524 -3.854 -5.060 1.00 98.19 94 LEU A CA 1
ATOM 723 C C . LEU A 1 94 ? 11.075 -4.305 -3.704 1.00 98.19 94 LEU A C 1
ATOM 725 O O . LEU A 1 94 ? 10.437 -5.107 -3.036 1.00 98.19 94 LEU A O 1
ATOM 729 N N . TRP A 1 95 ? 12.179 -3.730 -3.219 1.00 98.69 95 TRP A N 1
ATOM 730 C CA . TRP A 1 95 ? 12.709 -4.064 -1.890 1.00 98.69 95 TRP A CA 1
ATOM 731 C C . TRP A 1 95 ? 11.742 -3.741 -0.744 1.00 98.69 95 TRP A C 1
ATOM 733 O O . TRP A 1 95 ? 11.617 -4.544 0.181 1.00 98.69 95 TRP A O 1
ATOM 743 N N . VAL A 1 96 ? 11.025 -2.611 -0.804 1.00 98.38 96 VAL A N 1
ATOM 744 C CA . VAL A 1 96 ? 9.953 -2.301 0.163 1.00 98.38 96 VAL A CA 1
ATOM 745 C C . VAL A 1 96 ? 8.845 -3.349 0.093 1.00 98.38 96 VAL A C 1
ATOM 747 O O . VAL A 1 96 ? 8.304 -3.762 1.116 1.00 98.38 96 VAL A O 1
ATOM 750 N N . SER A 1 97 ? 8.502 -3.786 -1.114 1.00 97.94 97 SER A N 1
ATOM 751 C CA . SER A 1 97 ? 7.414 -4.731 -1.337 1.00 97.94 97 SER A CA 1
ATOM 752 C C . SER A 1 97 ? 7.768 -6.128 -0.806 1.00 97.94 97 SER A C 1
ATOM 754 O O . SER A 1 97 ? 7.041 -6.666 0.029 1.00 97.94 97 SER A O 1
ATOM 756 N N . LEU A 1 98 ? 8.975 -6.608 -1.104 1.00 98.56 98 LEU A N 1
ATOM 757 C CA . LEU A 1 98 ? 9.537 -7.844 -0.559 1.00 98.56 98 LEU A CA 1
ATOM 758 C C . LEU A 1 98 ? 9.696 -7.818 0.970 1.00 98.56 98 LEU A C 1
ATOM 760 O O . LEU A 1 98 ? 9.622 -8.863 1.624 1.00 98.56 98 LEU A O 1
ATOM 764 N N . ALA A 1 99 ? 9.947 -6.644 1.558 1.00 98.56 99 ALA A N 1
ATOM 765 C CA . ALA A 1 99 ? 9.960 -6.482 3.009 1.00 98.56 99 ALA A CA 1
ATOM 766 C C . ALA A 1 99 ? 8.552 -6.656 3.602 1.00 98.56 99 ALA A C 1
ATOM 768 O O . ALA A 1 99 ? 8.400 -7.352 4.603 1.00 98.56 99 ALA A O 1
ATOM 769 N N . ALA A 1 100 ? 7.522 -6.099 2.960 1.00 97.81 100 ALA A N 1
ATOM 770 C CA . ALA A 1 100 ? 6.134 -6.276 3.385 1.00 97.81 100 ALA A CA 1
ATOM 771 C C . ALA A 1 100 ? 5.659 -7.740 3.275 1.00 97.81 100 ALA A C 1
ATOM 773 O O . ALA A 1 100 ? 4.914 -8.207 4.133 1.00 97.81 100 ALA A O 1
ATOM 774 N N . ASP A 1 101 ? 6.113 -8.498 2.272 1.00 98.19 101 ASP A N 1
ATOM 775 C CA . ASP A 1 101 ? 5.799 -9.934 2.188 1.00 98.19 101 ASP A CA 1
ATOM 776 C C . ASP A 1 101 ? 6.503 -10.762 3.264 1.00 98.19 101 ASP A C 1
ATOM 778 O O . ASP A 1 101 ? 5.900 -11.680 3.821 1.00 98.19 101 ASP A O 1
ATOM 782 N N . ALA A 1 102 ? 7.735 -10.399 3.635 1.00 98.06 102 ALA A N 1
ATOM 783 C CA . ALA A 1 102 ? 8.412 -11.018 4.773 1.00 98.06 102 ALA A CA 1
ATOM 784 C C . ALA A 1 102 ? 7.646 -10.782 6.091 1.00 98.06 102 ALA A C 1
ATOM 786 O O . ALA A 1 102 ? 7.514 -11.708 6.889 1.00 98.06 102 ALA A O 1
ATOM 787 N N . ILE A 1 103 ? 7.054 -9.595 6.287 1.00 97.06 103 ILE A N 1
ATOM 788 C CA . ILE A 1 103 ? 6.152 -9.321 7.423 1.00 97.06 103 ILE A CA 1
ATOM 789 C C . ILE A 1 103 ? 4.923 -10.227 7.377 1.00 97.06 103 ILE A C 1
ATOM 791 O O . ILE A 1 103 ? 4.592 -10.850 8.382 1.00 97.06 103 ILE A O 1
ATOM 795 N N . GLY A 1 104 ? 4.270 -10.339 6.216 1.00 94.75 104 GLY A N 1
ATOM 796 C CA . GLY A 1 104 ? 3.107 -11.215 6.032 1.00 94.75 104 GLY A CA 1
ATOM 797 C C . GLY A 1 104 ? 3.397 -12.696 6.303 1.00 94.75 104 GLY A C 1
ATOM 798 O O . GLY A 1 104 ? 2.501 -13.458 6.655 1.00 94.75 104 GLY A O 1
ATOM 799 N N . ARG A 1 105 ? 4.668 -13.098 6.198 1.00 95.19 105 ARG A N 1
ATOM 800 C CA . ARG A 1 105 ? 5.178 -14.432 6.546 1.00 95.19 105 ARG A CA 1
ATOM 801 C C . ARG A 1 105 ? 5.748 -14.534 7.967 1.00 95.19 105 ARG A C 1
ATOM 803 O O . ARG A 1 105 ? 6.324 -15.563 8.309 1.00 95.19 105 ARG A O 1
ATOM 810 N N . ALA A 1 106 ? 5.590 -13.490 8.779 1.00 95.38 106 ALA A N 1
ATOM 811 C CA . ALA A 1 106 ? 6.122 -13.371 10.134 1.00 95.38 106 ALA A CA 1
ATOM 812 C C . ALA A 1 106 ? 7.661 -13.493 10.245 1.00 95.38 106 ALA A C 1
ATOM 814 O O . ALA A 1 106 ? 8.181 -13.857 11.298 1.00 95.38 106 ALA A O 1
ATOM 815 N N . ASP A 1 107 ? 8.408 -13.140 9.192 1.00 96.94 107 ASP A N 1
ATOM 816 C CA . ASP A 1 107 ? 9.875 -13.100 9.200 1.00 96.94 107 ASP A CA 1
ATOM 817 C C . ASP A 1 107 ? 10.391 -11.663 9.381 1.00 96.94 107 ASP A C 1
ATOM 819 O O . ASP A 1 107 ? 10.731 -10.943 8.437 1.00 96.94 107 ASP A O 1
ATOM 823 N N . ALA A 1 108 ? 10.469 -11.235 10.642 1.00 95.81 108 ALA A N 1
ATOM 824 C CA . ALA A 1 108 ? 10.950 -9.902 11.001 1.00 95.81 108 ALA A CA 1
ATOM 825 C C . ALA A 1 108 ? 12.448 -9.678 10.704 1.00 95.81 108 ALA A C 1
ATOM 827 O O . ALA A 1 108 ? 12.897 -8.533 10.588 1.00 95.81 108 ALA A O 1
ATOM 828 N N . GLY A 1 109 ? 13.251 -10.745 10.623 1.00 96.94 109 GLY A N 1
ATOM 829 C CA . GLY A 1 109 ? 14.674 -10.648 10.292 1.00 96.94 109 GLY A CA 1
ATOM 830 C C . GLY A 1 109 ? 14.859 -10.276 8.826 1.00 96.94 109 GLY A C 1
ATOM 831 O O . GLY A 1 109 ? 15.499 -9.269 8.508 1.00 96.94 109 GLY A O 1
ATOM 832 N N . LEU A 1 110 ? 14.214 -11.043 7.947 1.00 97.94 110 LEU A N 1
ATOM 833 C CA . LEU A 1 110 ? 14.220 -10.813 6.509 1.00 97.94 110 LEU A CA 1
ATOM 834 C C . LEU A 1 110 ? 13.541 -9.489 6.140 1.00 97.94 110 LEU A C 1
ATOM 836 O O . LEU A 1 110 ? 14.068 -8.747 5.308 1.00 97.94 110 LEU A O 1
ATOM 840 N N . ALA A 1 111 ? 12.432 -9.141 6.803 1.00 98.25 111 ALA A N 1
ATOM 841 C CA . ALA A 1 111 ? 11.758 -7.857 6.604 1.00 98.25 111 ALA A CA 1
ATOM 842 C C . ALA A 1 111 ? 12.702 -6.673 6.863 1.00 98.25 111 ALA A C 1
ATOM 844 O O . ALA A 1 111 ? 12.831 -5.793 6.011 1.00 98.25 111 ALA A O 1
ATOM 845 N N . ARG A 1 112 ? 13.434 -6.680 7.989 1.00 98.06 112 ARG A N 1
ATOM 846 C CA . ARG A 1 112 ? 14.425 -5.635 8.309 1.00 98.06 112 ARG A CA 1
ATOM 847 C C . ARG A 1 112 ? 15.564 -5.585 7.301 1.00 98.06 112 ARG A C 1
ATOM 849 O O . ARG A 1 112 ? 15.937 -4.500 6.863 1.00 98.06 112 ARG A O 1
ATOM 856 N N . GLN A 1 113 ? 16.097 -6.740 6.905 1.00 98.44 113 GLN A N 1
ATOM 857 C CA . GLN A 1 113 ? 17.169 -6.805 5.913 1.00 98.44 113 GLN A CA 1
ATOM 858 C C . GLN A 1 113 ? 16.737 -6.181 4.576 1.00 98.44 113 GLN A C 1
ATOM 860 O O . GLN A 1 113 ? 17.474 -5.386 3.992 1.00 98.44 113 GLN A O 1
ATOM 865 N N . ARG A 1 114 ? 15.543 -6.532 4.085 1.00 98.50 114 ARG A N 1
ATOM 866 C CA . ARG A 1 114 ? 14.999 -6.033 2.814 1.00 98.50 114 ARG A CA 1
ATOM 867 C C . ARG A 1 114 ? 14.629 -4.551 2.892 1.00 98.50 114 ARG A C 1
ATOM 869 O O . ARG A 1 114 ? 14.973 -3.797 1.983 1.00 98.50 114 ARG A O 1
ATOM 876 N N . LEU A 1 115 ? 14.027 -4.116 3.999 1.00 98.50 115 LEU A N 1
ATOM 877 C CA . LEU A 1 115 ? 13.722 -2.705 4.236 1.00 98.50 115 LEU A CA 1
ATOM 878 C C . LEU A 1 115 ? 15.001 -1.854 4.276 1.00 98.50 115 LEU A C 1
ATOM 880 O O . LEU A 1 115 ? 15.043 -0.799 3.648 1.00 98.50 115 LEU A O 1
ATOM 884 N N . GLY A 1 116 ? 16.068 -2.346 4.914 1.00 98.44 116 GLY A N 1
ATOM 885 C CA . GLY A 1 116 ? 17.367 -1.669 4.940 1.00 98.44 116 GLY A CA 1
ATOM 886 C C . GLY A 1 116 ? 17.962 -1.455 3.543 1.00 98.44 116 GLY A C 1
ATOM 887 O O . GLY A 1 116 ? 18.487 -0.381 3.256 1.00 98.44 116 GLY A O 1
ATOM 888 N N . LYS A 1 117 ? 17.812 -2.427 2.628 1.00 98.50 117 LYS A N 1
ATOM 889 C CA . LYS A 1 117 ? 18.224 -2.264 1.219 1.00 98.50 117 LYS A CA 1
ATOM 890 C C . LYS A 1 117 ? 17.429 -1.167 0.511 1.00 98.50 117 LYS A C 1
ATOM 892 O O . LYS A 1 117 ? 18.016 -0.348 -0.192 1.00 98.50 117 LYS A O 1
ATOM 897 N N . ALA A 1 118 ? 16.111 -1.125 0.711 1.00 98.44 118 ALA A N 1
ATOM 898 C CA . ALA A 1 118 ? 15.283 -0.059 0.154 1.00 98.44 118 ALA A CA 1
ATOM 899 C C . ALA A 1 118 ? 15.688 1.319 0.694 1.00 98.44 118 ALA A C 1
ATOM 901 O O . ALA A 1 118 ? 15.835 2.264 -0.077 1.00 98.44 118 ALA A O 1
ATOM 902 N N . GLN A 1 119 ? 15.891 1.436 2.007 1.00 98.25 119 GLN A N 1
ATOM 903 C CA . GLN A 1 119 ? 16.277 2.689 2.656 1.00 98.25 119 GLN A CA 1
ATOM 904 C C . GLN A 1 119 ? 17.639 3.196 2.165 1.00 98.25 119 GLN A C 1
ATOM 906 O O . GLN A 1 119 ? 17.765 4.389 1.895 1.00 98.25 119 GLN A O 1
ATOM 911 N N . ALA A 1 120 ? 18.619 2.304 1.981 1.00 98.38 120 ALA A N 1
ATOM 912 C CA . ALA A 1 120 ? 19.919 2.657 1.410 1.00 98.38 120 ALA A CA 1
ATOM 913 C C . ALA A 1 120 ? 19.773 3.264 0.004 1.00 98.38 120 ALA A C 1
ATOM 915 O O . ALA A 1 120 ? 20.269 4.360 -0.244 1.00 98.38 120 ALA A O 1
ATOM 916 N N . LEU A 1 121 ? 18.991 2.624 -0.876 1.00 98.00 121 LEU A N 1
ATOM 917 C CA . LEU A 1 121 ? 18.716 3.161 -2.212 1.00 98.00 121 LEU A CA 1
ATOM 918 C C . LEU A 1 121 ? 18.034 4.535 -2.142 1.00 98.00 121 LEU A C 1
ATOM 920 O O . LEU A 1 121 ? 18.446 5.462 -2.831 1.00 98.00 121 LEU A O 1
ATOM 924 N N . LEU A 1 122 ? 17.014 4.696 -1.291 1.00 97.62 122 LEU A N 1
ATOM 925 C CA . LEU A 1 122 ? 16.269 5.955 -1.156 1.00 97.62 122 LEU A CA 1
ATOM 926 C C . LEU A 1 122 ? 17.099 7.104 -0.573 1.00 97.62 122 LEU A C 1
ATOM 928 O O . LEU A 1 122 ? 16.796 8.268 -0.855 1.00 97.62 122 LEU A O 1
ATOM 932 N N . ALA A 1 123 ? 18.115 6.806 0.236 1.00 97.19 123 ALA A N 1
ATOM 933 C CA . ALA A 1 123 ? 19.030 7.805 0.779 1.00 97.19 123 ALA A CA 1
ATOM 934 C C . ALA A 1 123 ? 19.906 8.441 -0.312 1.00 97.19 123 ALA A C 1
ATOM 936 O O . ALA A 1 123 ? 20.224 9.624 -0.222 1.00 97.19 123 ALA A O 1
ATOM 937 N N . GLU A 1 124 ? 20.237 7.685 -1.359 1.00 97.12 124 GLU A N 1
ATOM 938 C CA . GLU A 1 124 ? 21.073 8.138 -2.478 1.00 97.12 124 GLU A CA 1
ATOM 939 C C . GLU A 1 124 ? 20.285 8.896 -3.559 1.00 97.12 124 GLU A C 1
ATOM 941 O O . GLU A 1 124 ? 20.875 9.567 -4.405 1.00 97.12 124 GLU A O 1
ATOM 946 N N . GLN A 1 125 ? 18.950 8.799 -3.558 1.00 94.81 125 GLN A N 1
ATOM 947 C CA . GLN A 1 125 ? 18.122 9.429 -4.587 1.00 94.81 125 GLN A CA 1
ATOM 948 C C . GLN A 1 125 ? 17.810 10.900 -4.280 1.00 94.81 125 GLN A C 1
ATOM 950 O O . GLN A 1 125 ? 17.498 11.238 -3.134 1.00 94.81 125 GLN A O 1
ATOM 955 N N . PRO A 1 126 ? 17.788 11.777 -5.302 1.00 92.69 126 PRO A N 1
ATOM 956 C CA . PRO A 1 126 ? 17.354 13.156 -5.138 1.00 92.69 126 PRO A CA 1
ATOM 957 C C . PRO A 1 126 ? 15.856 13.241 -4.823 1.00 92.69 126 PRO A C 1
ATOM 959 O O . PRO A 1 126 ? 15.056 12.367 -5.178 1.00 92.69 126 PRO A O 1
ATOM 962 N N . ASP A 1 127 ? 15.465 14.347 -4.193 1.00 87.25 127 ASP A N 1
ATOM 963 C CA . ASP A 1 127 ? 14.067 14.650 -3.908 1.00 87.25 127 ASP A CA 1
ATOM 964 C C . ASP A 1 127 ? 13.225 14.648 -5.185 1.00 87.25 127 ASP A C 1
ATOM 966 O O . ASP A 1 127 ? 13.475 15.382 -6.140 1.00 87.25 127 ASP A O 1
ATOM 970 N N . SER A 1 128 ? 12.200 13.800 -5.192 1.00 86.12 128 SER A N 1
ATOM 971 C CA . SER A 1 128 ? 11.277 13.667 -6.309 1.00 86.12 128 SER A CA 1
ATOM 972 C C . SER A 1 128 ? 9.956 13.059 -5.842 1.00 86.12 128 SER A C 1
ATOM 974 O O . SER A 1 128 ? 9.933 12.306 -4.864 1.00 86.12 128 SER A O 1
ATOM 976 N N . PRO A 1 129 ? 8.855 13.274 -6.582 1.00 85.94 129 PRO A N 1
ATOM 977 C CA . PRO A 1 129 ? 7.581 12.645 -6.249 1.00 85.94 129 PRO A CA 1
ATOM 978 C C . PRO A 1 129 ? 7.624 11.111 -6.212 1.00 85.94 129 PRO A C 1
ATOM 980 O O . PRO A 1 129 ? 6.902 10.488 -5.436 1.00 85.94 129 PRO A O 1
ATOM 983 N N . ARG A 1 130 ? 8.476 10.477 -7.034 1.00 86.69 130 ARG A N 1
ATOM 984 C CA . ARG A 1 130 ? 8.662 9.016 -7.016 1.00 86.69 130 ARG A CA 1
ATOM 985 C C . ARG A 1 130 ? 9.384 8.568 -5.747 1.00 86.69 130 ARG A C 1
ATOM 987 O O . ARG A 1 130 ? 8.926 7.615 -5.122 1.00 86.69 130 ARG A O 1
ATOM 994 N N . ARG A 1 131 ? 10.443 9.277 -5.336 1.00 91.19 131 ARG A N 1
ATOM 995 C CA . ARG A 1 131 ? 11.154 9.025 -4.074 1.00 91.19 131 ARG A CA 1
ATOM 996 C C . ARG A 1 131 ? 10.230 9.181 -2.869 1.00 91.19 131 ARG A C 1
ATOM 998 O O . ARG A 1 131 ? 10.156 8.268 -2.053 1.00 91.19 131 ARG A O 1
ATOM 1005 N N . ASP A 1 132 ? 9.474 10.275 -2.800 1.00 91.06 132 ASP A N 1
ATOM 1006 C CA . ASP A 1 132 ? 8.534 10.547 -1.704 1.00 91.06 132 ASP A CA 1
ATOM 1007 C C . ASP A 1 132 ? 7.536 9.400 -1.503 1.00 91.06 132 ASP A C 1
ATOM 1009 O O . ASP A 1 132 ? 7.274 8.977 -0.379 1.00 91.06 132 ASP A O 1
ATOM 1013 N N . ARG A 1 133 ? 7.011 8.834 -2.594 1.00 90.56 133 ARG A N 1
ATOM 1014 C CA . ARG A 1 133 ? 6.091 7.689 -2.520 1.00 90.56 133 ARG A CA 1
ATOM 1015 C C . ARG A 1 133 ? 6.746 6.437 -1.965 1.00 90.56 133 ARG A C 1
ATOM 1017 O O . ARG A 1 133 ? 6.098 5.710 -1.215 1.00 90.56 133 ARG A O 1
ATOM 1024 N N . GLN A 1 134 ? 8.001 6.176 -2.324 1.00 93.44 134 GLN A N 1
ATOM 1025 C CA . GLN A 1 134 ? 8.721 5.035 -1.766 1.00 93.44 134 GLN A CA 1
ATOM 1026 C C . GLN A 1 134 ? 9.088 5.267 -0.298 1.00 93.44 134 GLN A C 1
ATOM 1028 O O . GLN A 1 134 ? 8.996 4.325 0.480 1.00 93.44 134 GLN A O 1
ATOM 1033 N N . LEU A 1 135 ? 9.387 6.506 0.114 1.00 96.06 135 LEU A N 1
ATOM 1034 C CA . LEU A 1 135 ? 9.561 6.856 1.530 1.00 96.06 135 LEU A CA 1
ATOM 1035 C C . LEU A 1 135 ? 8.288 6.592 2.339 1.00 96.06 135 LEU A C 1
ATOM 1037 O O . LEU A 1 135 ? 8.363 5.988 3.403 1.00 96.06 135 LEU A O 1
ATOM 1041 N N . LEU A 1 136 ? 7.115 6.978 1.820 1.00 95.19 136 LEU A N 1
ATOM 1042 C CA . LEU A 1 136 ? 5.835 6.671 2.468 1.00 95.19 136 LEU A CA 1
ATOM 1043 C C . LEU A 1 136 ? 5.632 5.163 2.638 1.00 95.19 136 LEU A C 1
ATOM 1045 O O . LEU A 1 136 ? 5.310 4.702 3.729 1.00 95.19 136 LEU A O 1
ATOM 1049 N N . ARG A 1 137 ? 5.847 4.390 1.566 1.00 95.44 137 ARG A N 1
ATOM 1050 C CA . ARG A 1 137 ? 5.695 2.929 1.600 1.00 95.44 137 ARG A CA 1
ATOM 1051 C C . ARG A 1 137 ? 6.692 2.284 2.566 1.00 95.44 137 ARG A C 1
ATOM 1053 O O . ARG A 1 137 ? 6.288 1.425 3.339 1.00 95.44 137 ARG A O 1
ATOM 1060 N N . ALA A 1 138 ? 7.951 2.722 2.556 1.00 97.62 138 ALA A N 1
ATOM 1061 C CA . ALA A 1 138 ? 8.981 2.246 3.473 1.00 97.62 138 ALA A CA 1
ATOM 1062 C C . ALA A 1 138 ? 8.628 2.556 4.935 1.00 97.62 138 ALA A C 1
ATOM 1064 O O . ALA A 1 138 ? 8.726 1.667 5.770 1.00 97.62 138 ALA A O 1
ATOM 1065 N N . GLY A 1 139 ? 8.152 3.770 5.234 1.00 97.31 139 GLY A N 1
ATOM 1066 C CA . GLY A 1 139 ? 7.736 4.155 6.586 1.00 97.31 139 GLY A CA 1
ATOM 1067 C C . GLY A 1 139 ? 6.553 3.338 7.110 1.00 97.31 139 GLY A C 1
ATOM 1068 O O . GLY A 1 139 ? 6.516 2.987 8.284 1.00 97.31 139 GLY A O 1
ATOM 1069 N N . TRP A 1 140 ? 5.601 2.970 6.248 1.00 97.25 140 TRP A N 1
ATOM 1070 C CA . TRP A 1 140 ? 4.517 2.057 6.632 1.00 97.25 140 TRP A CA 1
ATOM 1071 C C . TRP A 1 140 ? 5.030 0.653 6.960 1.00 97.25 140 TRP A C 1
ATOM 1073 O O . TRP A 1 140 ? 4.650 0.093 7.982 1.00 97.25 140 TRP A O 1
ATOM 1083 N N . VAL A 1 141 ? 5.928 0.113 6.135 1.00 97.62 141 VAL A N 1
ATOM 1084 C CA . VAL A 1 141 ? 6.553 -1.195 6.389 1.00 97.62 141 VAL A CA 1
ATOM 1085 C C . VAL A 1 141 ? 7.397 -1.154 7.666 1.00 97.62 141 VAL A C 1
ATOM 1087 O O . VAL A 1 141 ? 7.395 -2.108 8.433 1.00 97.62 141 VAL A O 1
ATOM 1090 N N . GLU A 1 142 ? 8.070 -0.040 7.952 1.00 97.81 142 GLU A N 1
ATOM 1091 C CA . GLU A 1 142 ? 8.814 0.163 9.199 1.00 97.81 142 GLU A CA 1
ATOM 1092 C C . GLU A 1 142 ? 7.900 0.093 10.434 1.00 97.81 142 GLU A C 1
ATOM 1094 O O . GLU A 1 142 ? 8.228 -0.576 11.416 1.00 97.81 142 GLU A O 1
ATOM 1099 N N . VAL A 1 143 ? 6.719 0.716 10.360 1.00 98.00 143 VAL A N 1
ATOM 1100 C CA . VAL A 1 143 ? 5.670 0.604 11.386 1.00 98.00 143 VAL A CA 1
ATOM 1101 C C . VAL A 1 143 ? 5.208 -0.843 11.547 1.00 98.00 143 VAL A C 1
ATOM 1103 O O . VAL A 1 143 ? 5.118 -1.327 12.672 1.00 98.00 143 VAL A O 1
ATOM 1106 N N . GLU A 1 144 ? 4.954 -1.555 10.450 1.00 96.75 144 GLU A N 1
ATOM 1107 C CA . GLU A 1 144 ? 4.543 -2.963 10.491 1.00 96.75 144 GLU A CA 1
ATOM 1108 C C . GLU A 1 144 ? 5.620 -3.866 11.120 1.00 96.75 144 GLU A C 1
ATOM 1110 O O . GLU A 1 144 ? 5.295 -4.723 11.942 1.00 96.75 144 GLU A O 1
ATOM 1115 N N . VAL A 1 145 ? 6.904 -3.644 10.811 1.00 96.88 145 VAL A N 1
ATOM 1116 C CA . VAL A 1 145 ? 8.026 -4.353 11.453 1.00 96.88 145 VAL A CA 1
ATOM 1117 C C . VAL A 1 145 ? 8.059 -4.081 12.956 1.00 96.88 145 VAL A C 1
ATOM 1119 O O . VAL A 1 145 ? 8.230 -5.016 13.744 1.00 96.88 145 VAL A O 1
ATOM 1122 N N . ALA A 1 146 ? 7.912 -2.820 13.370 1.00 96.38 146 ALA A N 1
ATOM 1123 C CA . ALA A 1 146 ? 7.918 -2.456 14.783 1.00 96.38 146 ALA A CA 1
ATOM 1124 C C . ALA A 1 146 ? 6.763 -3.138 15.533 1.00 96.38 146 ALA A C 1
ATOM 1126 O O . ALA A 1 146 ? 6.996 -3.800 16.544 1.00 96.38 146 ALA A O 1
ATOM 1127 N N . LEU A 1 147 ? 5.552 -3.095 14.968 1.00 93.81 147 LEU A N 1
ATOM 1128 C CA . LEU A 1 147 ? 4.379 -3.779 15.517 1.00 93.81 147 LEU A CA 1
ATOM 1129 C C . LEU A 1 147 ? 4.581 -5.298 15.624 1.00 93.81 147 LEU A C 1
ATOM 1131 O O . LEU A 1 147 ? 4.267 -5.878 16.661 1.00 93.81 147 LEU A O 1
ATOM 1135 N N . LEU A 1 148 ? 5.144 -5.942 14.595 1.00 93.06 148 LEU A N 1
ATOM 1136 C CA . LEU A 1 148 ? 5.409 -7.388 14.595 1.00 93.06 148 LEU A CA 1
ATOM 1137 C C . LEU A 1 148 ? 6.439 -7.799 15.659 1.00 93.06 148 LEU A C 1
ATOM 1139 O O . LEU A 1 148 ? 6.379 -8.905 16.192 1.00 93.06 148 LEU A O 1
ATOM 1143 N N . THR A 1 149 ? 7.396 -6.923 15.959 1.00 93.69 149 THR A N 1
ATOM 1144 C CA . THR A 1 149 ? 8.497 -7.198 16.897 1.00 93.69 149 THR A CA 1
ATOM 1145 C C . THR A 1 149 ? 8.248 -6.678 18.313 1.00 93.69 149 THR A C 1
ATOM 1147 O O . THR A 1 149 ? 9.073 -6.916 19.193 1.00 93.69 149 THR A O 1
ATOM 1150 N N . GLY A 1 150 ? 7.129 -5.985 18.549 1.00 93.75 150 GLY A N 1
ATOM 1151 C CA . GLY A 1 150 ? 6.824 -5.338 19.828 1.00 93.75 150 GLY A CA 1
ATOM 1152 C C . GLY A 1 150 ? 7.694 -4.111 20.132 1.00 93.75 150 GLY A C 1
ATOM 1153 O O . GLY A 1 150 ? 7.778 -3.701 21.287 1.00 93.75 150 GLY A O 1
ATOM 1154 N N . ALA A 1 151 ? 8.361 -3.543 19.125 1.00 95.88 151 ALA A N 1
ATOM 1155 C CA . ALA A 1 151 ? 9.108 -2.296 19.255 1.00 95.88 151 ALA A CA 1
ATOM 1156 C C . ALA A 1 151 ? 8.181 -1.076 19.115 1.00 95.88 151 ALA A C 1
ATOM 1158 O O . ALA A 1 151 ? 7.103 -1.167 18.528 1.00 95.88 151 ALA A O 1
ATOM 1159 N N . GLU A 1 152 ? 8.626 0.082 19.612 1.00 96.19 152 GLU A N 1
ATOM 1160 C CA . GLU A 1 152 ? 7.896 1.344 19.446 1.00 96.19 152 GLU A CA 1
ATOM 1161 C C . GLU A 1 152 ? 7.817 1.725 17.954 1.00 96.19 152 GLU A C 1
ATOM 1163 O O . GLU A 1 152 ? 8.866 1.878 17.314 1.00 96.19 152 GLU A O 1
ATOM 1168 N N . PRO A 1 153 ? 6.613 1.890 17.372 1.00 96.75 153 PRO A N 1
ATOM 1169 C CA . PRO A 1 153 ? 6.490 2.224 15.962 1.00 96.75 153 PRO A CA 1
ATOM 1170 C C . PRO A 1 153 ? 6.969 3.647 15.650 1.00 96.75 153 PRO A C 1
ATOM 1172 O O . PRO A 1 153 ? 6.577 4.604 16.322 1.00 96.75 153 PRO A O 1
ATOM 1175 N N . PRO A 1 154 ? 7.759 3.847 14.583 1.00 95.81 154 PRO A N 1
ATOM 1176 C CA . PRO A 1 154 ? 8.162 5.182 14.172 1.00 95.81 154 PRO A CA 1
ATOM 1177 C C . PRO A 1 154 ? 6.959 5.983 13.665 1.00 95.81 154 PRO A C 1
ATOM 1179 O O . PRO A 1 154 ? 6.186 5.537 12.822 1.00 95.81 154 PRO A O 1
ATOM 1182 N N . THR A 1 155 ? 6.825 7.221 14.139 1.00 95.44 155 THR A N 1
ATOM 1183 C CA . THR A 1 155 ? 5.661 8.074 13.832 1.00 95.44 155 THR A CA 1
ATOM 1184 C C . THR A 1 155 ? 5.974 9.267 12.928 1.00 95.44 155 THR A C 1
ATOM 1186 O O . THR A 1 155 ? 5.061 9.978 12.512 1.00 95.44 155 THR A O 1
ATOM 1189 N N . HIS A 1 156 ? 7.246 9.481 12.580 1.00 93.94 156 HIS A N 1
ATOM 1190 C CA . HIS A 1 156 ? 7.731 10.669 11.866 1.00 93.94 156 HIS A CA 1
ATOM 1191 C C . HIS A 1 156 ? 7.170 10.837 10.436 1.00 93.94 156 HIS A C 1
ATOM 1193 O O . HIS A 1 156 ? 7.108 11.955 9.928 1.00 93.94 156 HIS A O 1
ATOM 1199 N N . LEU A 1 157 ? 6.727 9.746 9.797 1.00 94.44 157 LEU A N 1
ATOM 1200 C CA . LEU A 1 157 ? 6.060 9.745 8.484 1.00 94.44 157 LEU A CA 1
ATOM 1201 C C . LEU A 1 157 ? 4.552 9.463 8.567 1.00 94.44 157 LEU A C 1
ATOM 1203 O O . LEU A 1 157 ? 3.902 9.260 7.538 1.00 94.44 157 LEU A O 1
ATOM 1207 N N . LEU A 1 158 ? 3.973 9.445 9.767 1.00 97.19 158 LEU A N 1
ATOM 1208 C CA . LEU A 1 158 ? 2.542 9.227 9.952 1.00 97.19 158 LEU A CA 1
ATOM 1209 C C . LEU A 1 158 ? 1.805 10.566 10.098 1.00 97.19 158 LEU A C 1
ATOM 1211 O O . LEU A 1 158 ? 2.294 11.436 10.822 1.00 97.19 158 LEU A O 1
ATOM 1215 N N . PRO A 1 159 ? 0.618 10.724 9.479 1.00 97.62 159 PRO A N 1
ATOM 1216 C CA . PRO A 1 159 ? -0.270 11.850 9.739 1.00 97.62 159 PRO A CA 1
ATOM 1217 C C . PRO A 1 159 ? -0.530 12.039 11.232 1.00 97.62 159 PRO A C 1
ATOM 1219 O O . PRO A 1 159 ? -0.508 11.063 11.989 1.00 97.62 159 PRO A O 1
ATOM 1222 N N . ARG A 1 160 ? -0.780 13.278 11.656 1.00 97.25 160 ARG A N 1
ATOM 1223 C CA . ARG A 1 160 ? -1.057 13.614 13.058 1.00 97.25 160 ARG A CA 1
ATOM 1224 C C . ARG A 1 160 ? -2.364 14.384 13.168 1.00 97.25 160 ARG A C 1
ATOM 1226 O O . ARG A 1 160 ? -2.541 15.371 12.458 1.00 97.25 160 ARG A O 1
ATOM 1233 N N . LEU A 1 161 ? -3.238 13.972 14.082 1.00 95.81 161 LEU A N 1
ATOM 1234 C CA . LEU A 1 161 ? -4.407 14.763 14.434 1.00 95.81 161 LEU A CA 1
ATOM 1235 C C . LEU A 1 161 ? -3.970 15.999 15.229 1.00 95.81 161 LEU A C 1
ATOM 1237 O O . LEU A 1 161 ? -3.161 15.928 16.160 1.00 95.81 161 LEU A O 1
ATOM 1241 N N . ARG A 1 162 ? -4.455 17.165 14.822 1.00 95.56 162 ARG A N 1
ATOM 1242 C CA . ARG A 1 162 ? -4.240 18.429 15.522 1.00 95.56 162 ARG A CA 1
ATOM 1243 C C . ARG A 1 162 ? -5.392 18.690 16.492 1.00 95.56 162 ARG A C 1
ATOM 1245 O O . ARG A 1 162 ? -6.468 18.118 16.372 1.00 95.56 162 ARG A O 1
ATOM 1252 N N . ALA A 1 163 ? -5.170 19.595 17.445 1.00 92.81 163 ALA A N 1
ATOM 1253 C CA . ALA A 1 163 ? -6.178 19.964 18.444 1.00 92.81 163 ALA A CA 1
ATOM 1254 C C . ALA A 1 163 ? -7.436 20.620 17.837 1.00 92.81 163 ALA A C 1
ATOM 1256 O O . ALA A 1 163 ? -8.489 20.611 18.462 1.00 92.81 163 ALA A O 1
ATOM 1257 N N . ASP A 1 164 ? -7.321 21.185 16.632 1.00 93.56 164 ASP A N 1
ATOM 1258 C CA . ASP A 1 164 ? -8.418 21.769 15.851 1.00 93.56 164 ASP A CA 1
ATOM 1259 C C . ASP A 1 164 ? -9.205 20.720 15.035 1.00 93.56 164 ASP A C 1
ATOM 1261 O O . ASP A 1 164 ? -10.154 21.076 14.344 1.00 93.56 164 ASP A O 1
ATOM 1265 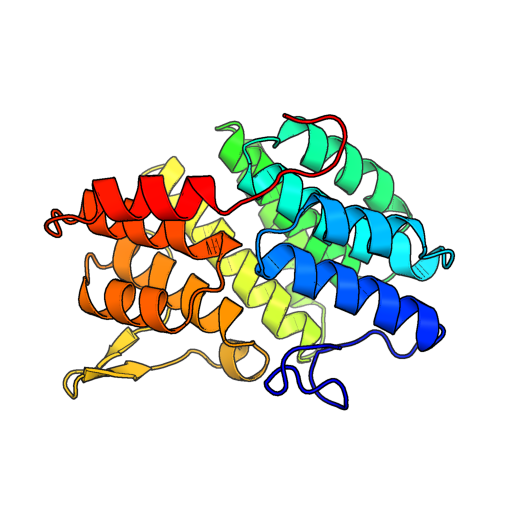N N . GLY A 1 165 ? -8.839 19.434 15.124 1.00 89.69 165 GLY A N 1
ATOM 1266 C CA . GLY A 1 165 ? -9.456 18.340 14.369 1.00 89.69 165 GLY A CA 1
ATOM 1267 C C . GLY A 1 165 ? -8.890 18.150 12.959 1.00 89.69 165 GLY A C 1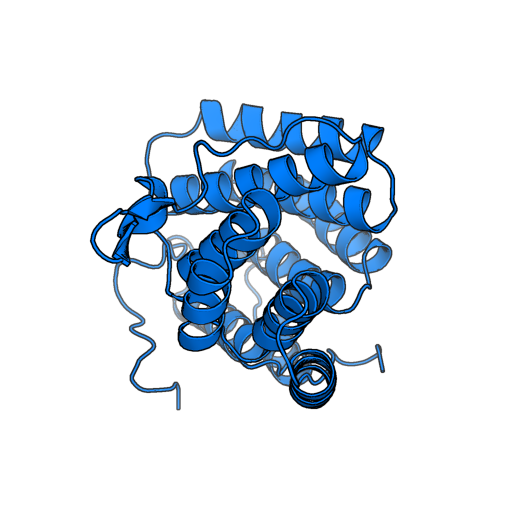
ATOM 1268 O O . GLY A 1 165 ? -9.258 17.191 12.281 1.00 89.69 165 GLY A O 1
ATOM 1269 N N . GLU A 1 166 ? -7.969 19.010 12.515 1.00 93.38 166 GLU A N 1
ATOM 1270 C CA . GLU A 1 166 ? -7.329 18.877 11.207 1.00 93.38 166 GLU A CA 1
ATOM 1271 C C . GLU A 1 166 ? -6.216 17.823 11.215 1.00 93.38 166 GLU A C 1
ATOM 1273 O O . GLU A 1 166 ? -5.555 17.567 12.226 1.00 93.38 166 GLU A O 1
ATOM 1278 N N . VAL A 1 167 ? -5.966 17.223 10.050 1.00 95.12 167 VAL A N 1
ATOM 1279 C CA . VAL A 1 167 ? -4.902 16.226 9.880 1.00 95.12 167 VAL A CA 1
ATOM 1280 C C . VAL A 1 167 ? -3.661 16.888 9.298 1.00 95.12 167 VAL A C 1
ATOM 1282 O O . VAL A 1 167 ? -3.647 17.307 8.141 1.00 95.12 167 VAL A O 1
ATOM 1285 N N . ASP A 1 168 ? -2.592 16.932 10.089 1.00 96.06 168 ASP A N 1
ATOM 1286 C CA . ASP A 1 168 ? -1.278 17.354 9.621 1.00 96.06 168 ASP A CA 1
ATOM 1287 C C . ASP A 1 168 ? -0.609 16.229 8.824 1.00 96.06 168 ASP A C 1
ATOM 1289 O O . ASP A 1 168 ? -0.525 15.082 9.281 1.00 96.06 168 ASP A O 1
ATOM 1293 N N . LEU A 1 169 ? -0.138 16.556 7.621 1.00 95.25 169 LEU A N 1
ATOM 1294 C CA . LEU A 1 169 ? 0.439 15.604 6.678 1.00 95.25 169 LEU A CA 1
ATOM 1295 C C . LEU A 1 169 ? 1.944 15.862 6.510 1.00 95.25 169 LEU A C 1
ATOM 1297 O O . LEU A 1 169 ? 2.329 16.929 6.024 1.00 95.25 169 LEU A O 1
ATOM 1301 N N . PRO A 1 170 ? 2.809 14.875 6.818 1.00 95.12 170 PRO A N 1
ATOM 1302 C CA . PRO A 1 170 ? 4.240 14.965 6.545 1.00 95.12 170 PRO A CA 1
ATOM 1303 C C . PRO A 1 170 ? 4.541 15.303 5.078 1.00 95.12 170 PRO A C 1
ATOM 1305 O O . PRO A 1 170 ? 3.798 14.923 4.170 1.00 95.12 170 PRO A O 1
ATOM 1308 N N . ARG A 1 171 ? 5.678 15.967 4.819 1.00 92.31 171 ARG A N 1
ATOM 1309 C CA . ARG A 1 171 ? 6.071 16.443 3.475 1.00 92.31 171 ARG A CA 1
ATOM 1310 C C . ARG A 1 171 ? 5.853 15.411 2.352 1.00 92.31 171 ARG A C 1
ATOM 1312 O O . ARG A 1 171 ? 5.287 15.820 1.336 1.00 92.31 171 ARG A O 1
ATOM 1319 N N . PRO A 1 172 ? 6.235 14.121 2.485 1.00 90.75 172 PRO A N 1
ATOM 1320 C CA . PRO A 1 172 ? 6.104 13.172 1.376 1.00 90.75 172 PRO A CA 1
ATOM 1321 C C . PRO A 1 172 ? 4.658 12.951 0.891 1.00 90.75 172 PRO A C 1
ATOM 1323 O O . PRO A 1 172 ? 4.450 12.571 -0.260 1.00 90.75 172 PRO A O 1
ATOM 1326 N N . TYR A 1 173 ? 3.638 13.254 1.708 1.00 89.25 173 TYR A N 1
ATOM 1327 C CA . TYR A 1 173 ? 2.231 13.177 1.289 1.00 89.25 173 TYR A CA 1
ATOM 1328 C C . TYR A 1 173 ? 1.853 14.221 0.233 1.00 89.25 173 TYR A C 1
ATOM 1330 O O . TYR A 1 173 ? 0.881 13.999 -0.484 1.00 89.25 173 TYR A O 1
ATOM 1338 N N . ARG A 1 174 ? 2.632 15.302 0.054 1.00 86.75 174 ARG A N 1
ATOM 1339 C CA . ARG A 1 174 ? 2.432 16.268 -1.048 1.00 86.75 174 ARG A CA 1
ATOM 1340 C C . ARG A 1 174 ? 2.541 15.612 -2.428 1.00 86.75 174 ARG A C 1
ATOM 1342 O O . ARG A 1 174 ? 1.883 16.042 -3.365 1.00 86.75 174 ARG A O 1
ATOM 1349 N N . SER A 1 175 ? 3.355 14.564 -2.529 1.00 80.19 175 SER A N 1
ATOM 1350 C CA . SER A 1 175 ? 3.559 13.755 -3.738 1.00 80.19 175 SER A CA 1
ATOM 1351 C C . SER A 1 175 ? 2.653 12.511 -3.783 1.00 80.19 175 SER A C 1
ATOM 1353 O O . SER A 1 175 ? 2.679 11.730 -4.748 1.00 80.19 175 SER A O 1
ATOM 1355 N N . GLY A 1 176 ? 1.885 12.296 -2.712 1.00 79.38 176 GLY A N 1
ATOM 1356 C CA . GLY A 1 176 ? 0.949 11.198 -2.535 1.00 79.38 176 GLY A CA 1
ATOM 1357 C C . GLY A 1 176 ? -0.393 11.450 -3.220 1.00 79.38 176 GLY A C 1
ATOM 1358 O O . GLY A 1 176 ? -0.678 12.512 -3.756 1.00 79.38 176 GLY A O 1
ATOM 1359 N N . SER A 1 177 ? -1.234 10.424 -3.205 1.00 84.25 177 SER A N 1
ATOM 1360 C CA . SER A 1 177 ? -2.627 10.493 -3.658 1.00 84.25 177 SER A CA 1
ATOM 1361 C C . SER A 1 177 ? -3.568 10.307 -2.471 1.00 84.25 177 SER A C 1
ATOM 1363 O O . SER A 1 177 ? -3.118 9.933 -1.387 1.00 84.25 177 SER A O 1
ATOM 1365 N N . ARG A 1 178 ? -4.883 10.452 -2.683 1.00 89.50 178 ARG A N 1
ATOM 1366 C CA . ARG A 1 178 ? -5.904 10.140 -1.662 1.00 89.50 178 ARG A CA 1
ATOM 1367 C C . ARG A 1 178 ? -5.703 8.764 -1.018 1.00 89.50 178 ARG A C 1
ATOM 1369 O O . ARG A 1 178 ? -5.837 8.638 0.192 1.00 89.50 178 ARG A O 1
ATOM 1376 N N . PHE A 1 179 ? -5.286 7.765 -1.802 1.00 88.88 179 PHE A N 1
ATOM 1377 C CA . PHE A 1 179 ? -4.921 6.440 -1.288 1.00 88.88 179 PHE A CA 1
ATOM 1378 C C . PHE A 1 179 ? -3.770 6.495 -0.274 1.00 88.88 179 PHE A C 1
ATOM 1380 O O . PHE A 1 179 ? -3.826 5.825 0.753 1.00 88.88 179 PHE A O 1
ATOM 1387 N N . HIS A 1 180 ? -2.726 7.279 -0.557 1.00 92.25 180 HIS A N 1
ATOM 1388 C CA . HIS A 1 180 ? -1.585 7.402 0.346 1.00 92.25 180 HIS A CA 1
ATOM 1389 C C . HIS A 1 180 ? -2.014 8.063 1.651 1.00 92.25 180 HIS A C 1
ATOM 1391 O O . HIS A 1 180 ? -1.692 7.541 2.710 1.00 92.25 180 HIS A O 1
ATOM 1397 N N . THR A 1 181 ? -2.804 9.138 1.584 1.00 94.38 181 THR A N 1
ATOM 1398 C CA . THR A 1 181 ? -3.378 9.778 2.774 1.00 94.38 181 THR A CA 1
ATOM 1399 C C . THR A 1 181 ? -4.245 8.806 3.572 1.00 94.38 181 THR A C 1
ATOM 1401 O O . THR A 1 181 ? -4.037 8.678 4.772 1.00 94.38 181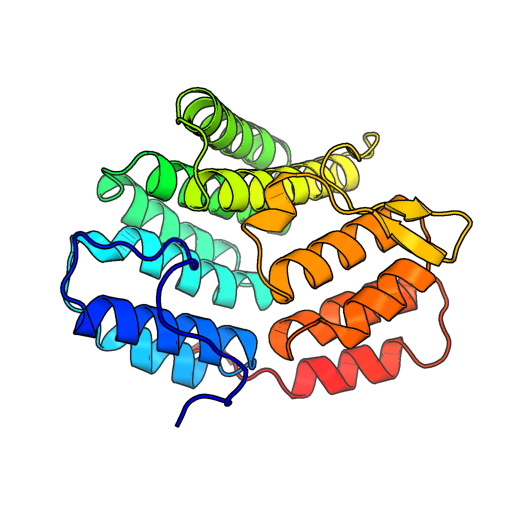 THR A O 1
ATOM 1404 N N . ALA A 1 182 ? -5.140 8.053 2.921 1.00 96.12 182 ALA A N 1
ATOM 1405 C CA . ALA A 1 182 ? -5.971 7.046 3.585 1.00 96.12 182 ALA A CA 1
ATOM 1406 C C . ALA A 1 182 ? -5.127 5.990 4.316 1.00 96.12 182 ALA A C 1
ATOM 1408 O O . ALA A 1 182 ? -5.378 5.688 5.479 1.00 96.12 182 ALA A O 1
ATOM 1409 N N . LYS A 1 183 ? -4.091 5.459 3.653 1.00 95.94 183 LYS A N 1
ATOM 1410 C CA . LYS A 1 183 ? -3.192 4.458 4.240 1.00 95.94 183 LYS A CA 1
ATOM 1411 C C . LYS A 1 183 ? -2.339 5.043 5.371 1.00 95.94 183 LYS A C 1
ATOM 1413 O O . LYS A 1 183 ? -2.166 4.393 6.395 1.00 95.94 183 LYS A O 1
ATOM 1418 N N . GLY A 1 184 ? -1.880 6.284 5.236 1.00 97.56 184 GLY A N 1
ATOM 1419 C CA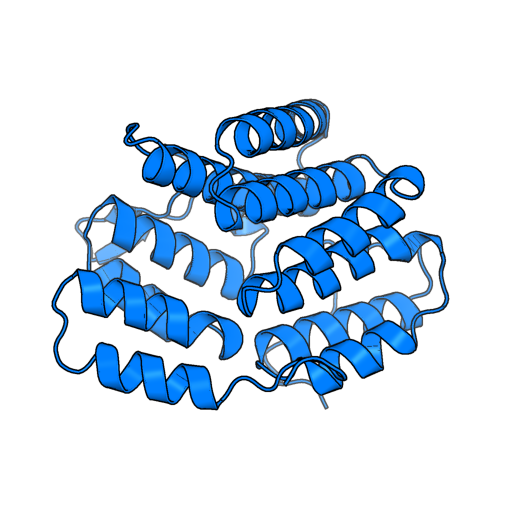 . GLY A 1 184 ? -1.211 7.015 6.310 1.00 97.56 184 GLY A CA 1
ATOM 1420 C C . GLY A 1 184 ? -2.099 7.178 7.542 1.00 97.56 184 GLY A C 1
ATOM 1421 O O . GLY A 1 184 ? -1.670 6.849 8.644 1.00 97.56 184 GLY A O 1
ATOM 1422 N N . CYS A 1 185 ? -3.341 7.629 7.354 1.00 98.25 185 CYS A N 1
ATOM 1423 C CA . CYS A 1 185 ? -4.317 7.775 8.433 1.00 98.25 185 CYS A CA 1
ATOM 1424 C C . CYS A 1 185 ? -4.675 6.429 9.080 1.00 98.25 185 CYS A C 1
ATOM 1426 O O . CYS A 1 185 ? -4.800 6.367 10.298 1.00 98.25 185 CYS A O 1
ATOM 1428 N N . LEU A 1 186 ? -4.757 5.346 8.298 1.00 98.25 186 LEU A N 1
ATOM 1429 C CA . LEU A 1 186 ? -4.915 3.985 8.820 1.00 98.25 186 LEU A CA 1
ATOM 1430 C C . LEU A 1 186 ? -3.785 3.624 9.796 1.00 98.25 186 LEU A C 1
ATOM 1432 O O . LEU A 1 186 ? -4.059 3.282 10.944 1.00 98.25 186 LEU A O 1
ATOM 1436 N N . PHE A 1 187 ? -2.522 3.735 9.375 1.00 98.06 187 PHE A N 1
ATOM 1437 C CA . PHE A 1 187 ? -1.388 3.425 10.255 1.00 98.06 187 PHE A CA 1
ATOM 1438 C C . PHE A 1 187 ? -1.330 4.345 11.471 1.00 98.06 187 PHE A C 1
ATOM 1440 O O . PHE A 1 187 ? -1.134 3.881 12.590 1.00 98.06 187 PHE A O 1
ATOM 1447 N N . ALA A 1 188 ? -1.538 5.642 11.262 1.00 98.12 188 ALA A N 1
ATOM 1448 C CA . ALA A 1 188 ? -1.550 6.633 12.325 1.00 98.12 188 ALA A CA 1
ATOM 1449 C C . ALA A 1 188 ? -2.631 6.346 13.379 1.00 98.12 188 ALA A C 1
ATOM 1451 O O . ALA A 1 188 ? -2.327 6.374 14.570 1.00 98.12 188 ALA A O 1
ATOM 1452 N N . GLY A 1 189 ? -3.852 6.025 12.944 1.00 97.81 189 GLY A N 1
ATOM 1453 C CA . GLY A 1 189 ? -4.971 5.694 13.824 1.00 97.81 189 GLY A CA 1
ATOM 1454 C C . GLY A 1 189 ? -4.758 4.389 14.587 1.00 97.81 189 GLY A C 1
ATOM 1455 O O . GLY A 1 189 ? -5.107 4.315 15.760 1.00 97.81 189 GLY A O 1
ATOM 1456 N N . VAL A 1 190 ? -4.116 3.383 13.979 1.00 97.00 190 VAL A N 1
ATOM 1457 C CA . VAL A 1 190 ? -3.737 2.142 14.680 1.00 97.00 190 VAL A CA 1
ATOM 1458 C C . VAL A 1 190 ? -2.669 2.409 15.739 1.00 97.00 190 VAL A C 1
ATOM 1460 O O . VAL A 1 190 ? -2.861 2.048 16.898 1.00 97.00 190 VAL A O 1
ATOM 1463 N N . VAL A 1 191 ? -1.562 3.055 15.359 1.00 97.50 191 VAL A N 1
ATOM 1464 C CA . VAL A 1 191 ? -0.412 3.286 16.249 1.00 97.50 191 VAL A CA 1
ATOM 1465 C C . VAL A 1 191 ? -0.789 4.185 17.426 1.00 97.50 191 VAL A C 1
ATOM 1467 O O . VAL A 1 191 ? -0.421 3.896 18.559 1.00 97.50 191 VAL A O 1
ATOM 1470 N N . ARG A 1 192 ? -1.555 5.254 17.178 1.00 96.56 192 ARG A N 1
ATOM 1471 C CA . ARG A 1 192 ? -1.950 6.220 18.218 1.00 96.56 192 ARG A CA 1
ATOM 1472 C C . ARG A 1 192 ? -3.270 5.881 18.907 1.00 96.56 192 ARG A C 1
ATOM 1474 O O . ARG A 1 192 ? -3.631 6.538 19.875 1.00 96.56 192 ARG A O 1
ATOM 1481 N N . ARG A 1 193 ? -3.978 4.854 18.424 1.00 96.12 193 ARG A N 1
ATOM 1482 C CA . ARG A 1 193 ? -5.338 4.487 18.852 1.00 96.12 193 ARG A CA 1
ATOM 1483 C C . ARG A 1 193 ? -6.341 5.646 18.744 1.00 96.12 193 ARG A C 1
ATOM 1485 O O . ARG A 1 193 ? -7.210 5.794 19.595 1.00 96.12 193 ARG A O 1
ATOM 1492 N N . GLU A 1 194 ? -6.224 6.436 17.679 1.00 96.00 194 GLU A N 1
ATOM 1493 C CA . GLU A 1 194 ? -7.068 7.604 17.385 1.00 96.00 194 GLU A CA 1
ATOM 1494 C C . GLU A 1 194 ? -8.161 7.221 16.362 1.00 96.00 194 GLU A C 1
ATOM 1496 O O . GLU A 1 194 ? -7.860 7.094 15.166 1.00 96.00 194 GLU A O 1
ATOM 1501 N N . PRO A 1 195 ? -9.423 6.992 16.784 1.00 95.38 195 PRO A N 1
ATOM 1502 C CA . PRO A 1 195 ? -10.501 6.588 15.879 1.00 95.38 195 PRO A CA 1
ATOM 1503 C C . PRO A 1 195 ? -10.834 7.646 14.818 1.00 95.38 195 PRO A C 1
ATOM 1505 O O . PRO A 1 195 ? -11.211 7.278 13.708 1.00 95.38 195 PRO A O 1
ATOM 1508 N N . GLU A 1 196 ? -10.619 8.930 15.095 1.00 96.25 196 GLU A N 1
ATOM 1509 C CA . GLU A 1 196 ? -10.861 10.041 14.168 1.00 96.25 196 GLU A CA 1
ATOM 1510 C C . GLU A 1 196 ? -9.969 9.945 12.922 1.00 96.25 196 GLU A C 1
ATOM 1512 O O . GLU A 1 196 ? -10.401 10.215 11.798 1.00 96.25 196 GLU A O 1
ATOM 1517 N N . LEU A 1 197 ? -8.723 9.487 13.089 1.00 98.00 197 LEU A N 1
ATOM 1518 C CA . LEU A 1 197 ? -7.842 9.212 11.954 1.00 98.00 197 LEU A CA 1
ATOM 1519 C C . LEU A 1 197 ? -8.337 8.013 11.140 1.00 98.00 197 LEU A C 1
ATOM 1521 O O . LEU A 1 197 ? -8.215 8.014 9.913 1.00 98.00 197 LEU A O 1
ATOM 1525 N N . LEU A 1 198 ? -8.936 7.009 11.783 1.00 98.12 198 LEU A N 1
ATOM 1526 C CA . LEU A 1 198 ? -9.542 5.886 11.069 1.00 98.12 198 LEU A CA 1
ATOM 1527 C C . LEU A 1 198 ? -10.819 6.297 10.329 1.00 98.12 198 LEU A C 1
ATOM 1529 O O . LEU A 1 198 ? -11.037 5.828 9.215 1.00 98.12 198 LEU A O 1
ATOM 1533 N N . ASP A 1 199 ? -11.627 7.197 10.888 1.00 96.75 199 ASP A N 1
ATOM 1534 C CA . ASP A 1 199 ? -12.782 7.774 10.193 1.00 96.75 199 ASP A CA 1
ATOM 1535 C C . ASP A 1 199 ? -12.330 8.556 8.957 1.00 96.75 199 ASP A C 1
ATOM 1537 O O . ASP A 1 199 ? -12.826 8.325 7.851 1.00 96.75 199 ASP A O 1
ATOM 1541 N N . ARG A 1 200 ? -11.268 9.360 9.087 1.00 96.81 200 ARG A N 1
ATOM 1542 C CA . ARG A 1 200 ? -10.665 10.033 7.933 1.00 96.81 200 ARG A CA 1
ATOM 1543 C C . ARG A 1 200 ? -10.127 9.049 6.893 1.00 96.81 200 ARG A C 1
ATOM 1545 O O . ARG A 1 200 ? -10.189 9.321 5.692 1.00 96.81 200 ARG A O 1
ATOM 1552 N N . ALA A 1 201 ? -9.584 7.912 7.329 1.00 97.62 201 ALA A N 1
ATOM 1553 C CA . ALA A 1 201 ? -9.153 6.857 6.423 1.00 97.62 201 ALA A CA 1
ATOM 1554 C C . ALA A 1 201 ? -10.340 6.234 5.669 1.00 97.62 201 ALA A C 1
ATOM 1556 O O . ALA A 1 201 ? -10.189 5.961 4.482 1.00 97.62 201 ALA A O 1
ATOM 1557 N N . VAL A 1 202 ? -11.513 6.067 6.296 1.00 97.25 202 VAL A N 1
ATOM 1558 C CA . VAL A 1 202 ? -12.733 5.569 5.628 1.00 97.25 202 VAL A CA 1
ATOM 1559 C C . VAL A 1 202 ? -13.169 6.505 4.500 1.00 97.25 202 VAL A C 1
ATOM 1561 O O . VAL A 1 202 ? -13.401 6.033 3.390 1.00 97.25 202 VAL A O 1
ATOM 1564 N N . ASP A 1 203 ? -13.195 7.818 4.739 1.00 95.50 203 ASP A N 1
ATOM 1565 C CA . ASP A 1 203 ? -13.613 8.816 3.736 1.00 95.50 203 ASP A CA 1
ATOM 1566 C C . ASP A 1 203 ? -12.728 8.835 2.477 1.00 95.50 203 ASP A C 1
ATOM 1568 O O . ASP A 1 203 ? -13.132 9.266 1.390 1.00 95.50 203 ASP A O 1
ATOM 1572 N N . LEU A 1 204 ? -11.466 8.438 2.636 1.00 94.06 204 LEU A N 1
ATOM 1573 C CA . LEU A 1 204 ? -10.440 8.539 1.603 1.00 94.06 204 LEU A CA 1
ATOM 1574 C C . LEU A 1 204 ? -10.086 7.190 0.972 1.00 94.06 204 LEU A C 1
ATOM 1576 O O . LEU A 1 204 ? -9.511 7.170 -0.121 1.00 94.06 204 LEU A O 1
ATOM 1580 N N . ALA A 1 205 ? -10.373 6.081 1.654 1.00 93.88 205 ALA A N 1
ATOM 1581 C CA . ALA A 1 205 ? -9.954 4.756 1.237 1.00 93.88 205 ALA A CA 1
ATOM 1582 C C . ALA A 1 205 ? -10.677 4.327 -0.047 1.00 93.88 205 ALA A C 1
ATOM 1584 O O . ALA A 1 205 ? -11.907 4.359 -0.120 1.00 93.88 205 ALA A O 1
ATOM 1585 N N . PRO A 1 206 ? -9.937 3.855 -1.066 1.00 91.12 206 PRO A N 1
ATOM 1586 C CA . PRO A 1 206 ? -10.572 3.188 -2.185 1.00 91.12 206 PRO A CA 1
ATOM 1587 C C . PRO A 1 206 ? -11.101 1.807 -1.746 1.00 91.12 206 PRO A C 1
ATOM 1589 O O . PRO A 1 206 ? -10.663 1.279 -0.715 1.00 91.12 206 PRO A O 1
ATOM 1592 N N . PRO A 1 207 ? -11.989 1.176 -2.537 1.00 91.31 207 PRO A N 1
ATOM 1593 C CA . PRO A 1 207 ? -12.622 -0.095 -2.182 1.00 91.31 207 PRO A CA 1
ATOM 1594 C C . PRO A 1 207 ? -11.662 -1.187 -1.692 1.00 91.31 207 PRO A C 1
ATOM 1596 O O . PRO A 1 207 ? -11.951 -1.847 -0.698 1.00 91.31 207 PRO A O 1
ATOM 1599 N N . ALA A 1 208 ? -10.494 -1.332 -2.325 1.00 89.81 208 ALA A N 1
ATOM 1600 C CA . ALA A 1 208 ? -9.504 -2.344 -1.951 1.00 89.81 208 ALA A CA 1
ATOM 1601 C C . ALA A 1 208 ? -8.885 -2.150 -0.551 1.00 89.81 208 ALA A C 1
ATOM 1603 O O . ALA A 1 208 ? -8.355 -3.105 0.011 1.00 89.81 208 ALA A O 1
ATOM 1604 N N . LEU A 1 209 ? -8.943 -0.940 0.020 1.00 93.00 209 LEU A N 1
ATOM 1605 C CA . LEU A 1 209 ? -8.369 -0.619 1.334 1.00 93.00 209 LEU A CA 1
ATOM 1606 C C . LEU A 1 209 ? -9.418 -0.595 2.458 1.00 93.00 209 LEU A C 1
ATOM 1608 O O . LEU A 1 209 ? -9.061 -0.774 3.621 1.00 93.00 209 LEU A O 1
ATOM 1612 N N . LEU A 1 210 ? -10.701 -0.388 2.135 1.00 95.06 210 LEU A N 1
ATOM 1613 C CA . LEU A 1 210 ? -11.759 -0.166 3.131 1.00 95.06 210 LEU A CA 1
ATOM 1614 C C . LEU A 1 210 ? -11.861 -1.283 4.174 1.00 95.06 210 LEU A C 1
ATOM 1616 O O . LEU A 1 210 ? -12.044 -1.000 5.356 1.00 95.06 210 LEU A O 1
ATOM 1620 N N . TRP A 1 211 ? -11.704 -2.543 3.765 1.00 95.06 211 TRP A N 1
ATOM 1621 C CA . TRP A 1 211 ? -11.779 -3.676 4.690 1.00 95.06 211 TRP A CA 1
ATOM 1622 C C . TRP A 1 211 ? -10.713 -3.582 5.795 1.00 95.06 211 TRP A C 1
ATOM 1624 O O . TRP A 1 211 ? -11.040 -3.763 6.964 1.00 95.06 211 TRP A O 1
ATOM 1634 N N . ALA A 1 212 ? -9.473 -3.212 5.455 1.00 95.31 212 ALA A N 1
ATOM 1635 C CA . ALA A 1 212 ? -8.385 -3.062 6.420 1.00 95.31 212 ALA A CA 1
ATOM 1636 C C . ALA A 1 212 ? -8.637 -1.893 7.385 1.00 95.31 212 ALA A C 1
ATOM 1638 O O . ALA A 1 212 ? -8.369 -2.007 8.581 1.00 95.31 212 ALA A O 1
ATOM 1639 N N . VAL A 1 213 ? -9.218 -0.791 6.894 1.00 97.69 213 VAL A N 1
ATOM 1640 C CA . VAL A 1 213 ? -9.610 0.339 7.750 1.00 97.69 213 VAL A CA 1
ATOM 1641 C C . VAL A 1 213 ? -10.695 -0.073 8.741 1.00 97.69 213 VAL A C 1
ATOM 1643 O O . VAL A 1 213 ? -10.596 0.228 9.929 1.00 97.69 213 VAL A O 1
ATOM 1646 N N . HIS A 1 214 ? -11.708 -0.811 8.294 1.00 98.12 214 HIS A N 1
ATOM 1647 C CA . HIS A 1 214 ? -12.758 -1.302 9.182 1.00 98.12 214 HIS A CA 1
ATOM 1648 C C . HIS A 1 214 ? -12.257 -2.360 10.178 1.00 98.12 214 HIS A C 1
ATOM 1650 O O . HIS A 1 214 ? -12.705 -2.365 11.326 1.00 98.12 214 HIS A O 1
ATOM 1656 N N . LEU A 1 215 ? -11.279 -3.194 9.812 1.00 97.06 215 LEU A N 1
ATOM 1657 C CA . LEU A 1 215 ? -10.608 -4.077 10.775 1.00 97.06 215 LEU A CA 1
ATOM 1658 C C . LEU A 1 215 ? -9.857 -3.286 11.852 1.00 97.06 215 LEU A C 1
ATOM 1660 O O . LEU A 1 215 ? -9.986 -3.597 13.034 1.00 97.06 215 LEU A O 1
ATOM 1664 N N . ALA A 1 216 ? -9.140 -2.224 11.477 1.00 97.50 216 ALA A N 1
ATOM 1665 C CA . ALA A 1 216 ? -8.509 -1.334 12.450 1.00 97.50 216 ALA A CA 1
ATOM 1666 C C . ALA A 1 216 ? -9.543 -0.666 13.373 1.00 97.50 216 ALA A C 1
ATOM 1668 O O . ALA A 1 216 ? -9.346 -0.591 14.579 1.00 97.50 216 ALA A O 1
ATOM 1669 N N . ARG A 1 217 ? -10.694 -0.241 12.842 1.00 98.25 217 ARG A N 1
ATOM 1670 C CA . ARG A 1 217 ? -11.787 0.308 13.667 1.00 98.25 217 ARG A CA 1
ATOM 1671 C C . ARG A 1 217 ? -12.370 -0.737 14.620 1.00 98.25 217 ARG A C 1
ATOM 1673 O O . ARG A 1 217 ? -12.688 -0.413 15.762 1.00 98.25 217 ARG A O 1
ATOM 1680 N N . THR A 1 218 ? -12.454 -1.991 14.180 1.00 97.62 218 THR A N 1
ATOM 1681 C CA . THR A 1 218 ? -12.883 -3.120 15.019 1.00 97.62 218 THR A CA 1
ATOM 1682 C C . THR A 1 218 ? -11.928 -3.318 16.197 1.00 97.62 218 THR A C 1
ATOM 1684 O O . THR A 1 218 ? -12.383 -3.460 17.328 1.00 97.62 218 THR A O 1
ATOM 1687 N N . SER A 1 219 ? -10.610 -3.231 15.978 1.00 95.56 219 SER A N 1
ATOM 1688 C CA . SER A 1 219 ? -9.614 -3.363 17.057 1.00 95.56 219 SER A CA 1
ATOM 1689 C C . SER A 1 219 ? -9.608 -2.193 18.057 1.00 95.56 219 SER A C 1
ATOM 1691 O O . SER A 1 219 ? -9.042 -2.315 19.149 1.00 95.56 219 SER A O 1
ATOM 1693 N N . LEU A 1 220 ? -10.256 -1.073 17.714 1.00 96.31 220 LEU A N 1
ATOM 1694 C CA . LEU A 1 220 ? -10.533 0.048 18.619 1.00 96.31 220 LEU A CA 1
ATOM 1695 C C . LEU A 1 220 ? -11.937 -0.009 19.256 1.00 96.31 220 LEU A C 1
ATOM 1697 O O . LEU A 1 220 ? -12.287 0.890 20.013 1.00 96.31 220 LEU A O 1
ATOM 1701 N N . GLY A 1 221 ? -12.738 -1.044 18.982 1.00 95.69 221 GLY A N 1
ATOM 1702 C CA . GLY A 1 221 ? -14.072 -1.210 19.570 1.00 95.69 221 GLY A CA 1
ATOM 1703 C C . GLY A 1 221 ? -15.161 -0.329 18.950 1.00 95.69 221 GLY A C 1
ATOM 1704 O O . GLY A 1 221 ? -16.188 -0.094 19.583 1.00 95.69 221 GLY A O 1
ATOM 1705 N N . VAL A 1 222 ? -14.967 0.164 17.722 1.00 95.81 222 VAL A N 1
ATOM 1706 C CA . VAL A 1 222 ? -15.983 0.967 17.028 1.00 95.81 222 VAL A CA 1
ATOM 1707 C C . VAL A 1 222 ? -17.203 0.094 16.677 1.00 95.81 222 VAL A C 1
ATOM 1709 O O . VAL A 1 222 ? -17.048 -0.903 15.962 1.00 95.81 222 VAL A O 1
ATOM 1712 N N . PRO A 1 223 ? -18.427 0.461 17.109 1.00 95.88 223 PRO A N 1
ATOM 1713 C CA . PRO A 1 223 ? -19.629 -0.324 16.832 1.00 95.88 223 PRO A CA 1
ATOM 1714 C C . PRO A 1 223 ? -19.880 -0.537 15.333 1.00 95.88 223 PRO A C 1
ATOM 1716 O O . PRO A 1 223 ? -19.771 0.387 14.530 1.00 95.88 223 PRO A O 1
ATOM 1719 N N . GLY A 1 224 ? -20.230 -1.769 14.949 1.00 96.12 224 GLY A N 1
ATOM 1720 C CA . GLY A 1 224 ? -20.562 -2.134 13.564 1.00 96.12 224 GLY A CA 1
ATOM 1721 C C . GLY A 1 224 ? -19.370 -2.246 12.602 1.00 96.12 224 GLY A C 1
ATOM 1722 O O . GLY A 1 224 ? -19.563 -2.635 11.448 1.00 96.12 224 GLY A O 1
ATOM 1723 N N . ALA A 1 225 ? -18.143 -1.956 13.049 1.00 97.00 225 ALA A N 1
ATOM 1724 C CA . ALA A 1 225 ? -16.959 -1.984 12.193 1.00 97.00 225 ALA A CA 1
ATOM 1725 C C . ALA A 1 225 ? -16.639 -3.386 11.642 1.00 97.00 225 ALA A C 1
ATOM 1727 O O . ALA A 1 225 ? -16.228 -3.500 10.491 1.00 97.00 225 ALA A O 1
ATOM 1728 N N . GLU A 1 226 ? -16.894 -4.450 12.407 1.00 97.44 226 GLU A N 1
ATOM 1729 C CA . GLU A 1 226 ? -16.644 -5.831 11.970 1.00 97.44 226 GLU A CA 1
ATOM 1730 C C . GLU A 1 226 ? -17.528 -6.219 10.774 1.00 97.44 226 GLU A C 1
ATOM 1732 O O . GLU A 1 226 ? -17.039 -6.694 9.746 1.00 97.44 226 GLU A O 1
ATOM 1737 N N . ALA A 1 227 ? -18.830 -5.928 10.859 1.00 97.81 227 ALA A N 1
ATOM 1738 C CA . ALA A 1 227 ? -19.766 -6.152 9.760 1.00 97.81 227 ALA A CA 1
ATOM 1739 C C . ALA A 1 227 ? -19.395 -5.315 8.522 1.00 97.81 227 ALA A C 1
ATOM 1741 O O . ALA A 1 227 ? -19.450 -5.810 7.394 1.00 97.81 227 ALA A O 1
ATOM 1742 N N . ALA A 1 228 ? -18.958 -4.066 8.723 1.00 97.56 228 ALA A N 1
ATOM 1743 C CA . ALA A 1 228 ? -18.475 -3.211 7.641 1.00 97.56 228 ALA A CA 1
ATOM 1744 C C . ALA A 1 228 ? -17.196 -3.763 6.984 1.00 97.56 228 ALA A C 1
ATOM 1746 O O . ALA A 1 228 ? -17.065 -3.705 5.760 1.00 97.56 228 ALA A O 1
ATOM 1747 N N . ALA A 1 229 ? -16.280 -4.352 7.762 1.00 96.88 229 ALA A N 1
ATOM 1748 C CA . ALA A 1 229 ? -15.082 -5.004 7.238 1.00 96.88 229 ALA A CA 1
ATOM 1749 C C . ALA A 1 229 ? -15.439 -6.203 6.350 1.00 96.88 229 ALA A C 1
ATOM 1751 O O . ALA A 1 229 ? -14.931 -6.309 5.230 1.00 96.88 229 ALA A O 1
ATOM 1752 N N . ALA A 1 230 ? -16.358 -7.061 6.806 1.00 96.38 230 ALA A N 1
ATOM 1753 C CA . ALA A 1 230 ? -16.841 -8.204 6.033 1.00 96.38 230 ALA A CA 1
ATOM 1754 C C . ALA A 1 230 ? -17.514 -7.765 4.720 1.00 96.38 230 ALA A C 1
ATOM 1756 O O . ALA A 1 230 ? -17.185 -8.281 3.649 1.00 96.38 230 ALA A O 1
ATOM 1757 N N . ALA A 1 231 ? -18.392 -6.758 4.776 1.00 96.81 231 ALA A N 1
ATOM 1758 C CA . ALA A 1 231 ? -19.056 -6.211 3.594 1.00 96.81 231 ALA A CA 1
ATOM 1759 C C . ALA A 1 231 ? -18.060 -5.580 2.603 1.00 96.81 231 ALA A C 1
ATOM 1761 O O . ALA A 1 231 ? -18.165 -5.784 1.394 1.00 96.81 231 ALA A O 1
ATOM 1762 N N . ALA A 1 232 ? -17.059 -4.844 3.095 1.00 95.19 232 ALA A N 1
ATOM 1763 C CA . ALA A 1 232 ? -16.010 -4.279 2.251 1.00 95.19 232 ALA A CA 1
ATOM 1764 C C . ALA A 1 232 ? -15.164 -5.376 1.584 1.00 95.19 232 ALA A C 1
ATOM 1766 O O . ALA A 1 232 ? -14.848 -5.267 0.398 1.00 95.19 232 ALA A O 1
ATOM 1767 N N . ARG A 1 233 ? -14.845 -6.459 2.307 1.00 93.50 233 ARG A N 1
ATOM 1768 C CA . ARG A 1 233 ? -14.064 -7.587 1.777 1.00 93.50 233 ARG A CA 1
ATOM 1769 C C . ARG A 1 233 ? -14.772 -8.290 0.619 1.00 93.50 233 ARG A C 1
ATOM 1771 O O . ARG A 1 233 ? -14.117 -8.605 -0.370 1.00 93.50 233 ARG A O 1
ATOM 1778 N N . GLN A 1 234 ? -16.091 -8.472 0.705 1.00 93.88 234 GLN A N 1
ATOM 1779 C CA . GLN A 1 234 ? -16.907 -9.104 -0.345 1.00 93.88 234 GLN A CA 1
ATOM 1780 C C . GLN A 1 234 ? -16.919 -8.331 -1.673 1.00 93.88 234 GLN A C 1
ATOM 1782 O O . GLN A 1 234 ? -17.249 -8.894 -2.712 1.00 93.88 234 GLN A O 1
ATOM 1787 N N . ARG A 1 235 ? -16.551 -7.044 -1.663 1.00 91.75 235 ARG A N 1
ATOM 1788 C CA . ARG A 1 235 ? -16.483 -6.209 -2.872 1.00 91.75 235 ARG A CA 1
ATOM 1789 C C . ARG A 1 235 ? -15.171 -6.365 -3.643 1.00 91.75 235 ARG A C 1
ATOM 1791 O O . ARG A 1 235 ? -15.058 -5.816 -4.738 1.00 91.75 235 ARG A O 1
ATOM 1798 N N . VAL A 1 236 ? -14.182 -7.056 -3.076 1.00 92.81 236 VAL A N 1
ATOM 1799 C CA . VAL A 1 236 ? -12.876 -7.267 -3.705 1.00 92.81 236 VAL A CA 1
ATOM 1800 C C . VAL A 1 236 ? -12.911 -8.549 -4.532 1.00 92.81 236 VAL A C 1
ATOM 1802 O O . VAL A 1 236 ? -13.095 -9.637 -3.998 1.00 92.81 236 VAL A O 1
ATOM 1805 N N . VAL A 1 237 ? -12.691 -8.411 -5.836 1.00 93.81 237 VAL A N 1
ATOM 1806 C CA . VAL A 1 237 ? -12.554 -9.511 -6.793 1.00 93.81 237 VAL A CA 1
ATOM 1807 C C . VAL A 1 237 ? -11.065 -9.837 -6.957 1.00 93.81 237 VAL A C 1
ATOM 1809 O O . VAL A 1 237 ? -10.287 -8.930 -7.283 1.00 93.81 237 VAL A O 1
ATOM 1812 N N . PRO A 1 238 ? -10.637 -11.092 -6.727 1.00 92.56 238 PRO A N 1
ATOM 1813 C CA . PRO A 1 238 ? -9.235 -11.470 -6.847 1.00 92.56 238 PRO A CA 1
ATOM 1814 C C . PRO A 1 238 ? -8.766 -11.505 -8.315 1.00 92.56 238 PRO A C 1
ATOM 1816 O O . PRO A 1 238 ? -9.588 -11.604 -9.229 1.00 92.56 238 PRO A O 1
ATOM 1819 N N . PRO A 1 239 ? -7.446 -11.447 -8.565 1.00 91.88 239 PRO A N 1
ATOM 1820 C CA . PRO A 1 239 ? -6.866 -11.779 -9.864 1.00 91.88 239 PRO A CA 1
ATOM 1821 C C . PRO A 1 239 ? -7.211 -13.206 -10.332 1.00 91.88 239 PRO A C 1
ATOM 1823 O O . PRO A 1 239 ? -7.500 -14.075 -9.501 1.00 91.88 239 PRO A O 1
ATOM 1826 N N . PRO A 1 240 ? -7.139 -13.491 -11.647 1.00 86.94 240 PRO A N 1
ATOM 1827 C CA . PRO A 1 240 ? -7.398 -14.827 -12.177 1.00 86.94 240 PRO A CA 1
ATOM 1828 C C . PRO A 1 240 ? -6.474 -15.888 -11.559 1.00 86.94 240 PRO A C 1
ATOM 1830 O O . PRO A 1 240 ? -5.296 -15.644 -11.297 1.00 86.94 240 PRO A O 1
ATOM 1833 N N . GLY A 1 241 ? -7.023 -17.088 -11.344 1.00 75.69 241 GLY A N 1
ATOM 1834 C CA . GLY A 1 241 ? -6.287 -18.244 -10.819 1.00 75.69 241 GLY A CA 1
ATOM 1835 C C . GLY A 1 241 ? -6.075 -18.265 -9.301 1.00 75.69 241 GLY A C 1
ATOM 1836 O O . GLY A 1 241 ? -5.289 -19.087 -8.836 1.00 75.69 241 GLY A O 1
ATOM 1837 N N . ARG A 1 242 ? -6.732 -17.382 -8.527 1.00 62.59 242 ARG A N 1
ATOM 1838 C CA . ARG A 1 242 ? -6.586 -17.290 -7.056 1.00 62.59 242 ARG A CA 1
ATOM 1839 C C . ARG A 1 242 ? -7.890 -16.942 -6.319 1.00 62.59 242 ARG A C 1
ATOM 1841 O O . ARG A 1 242 ? -7.940 -15.957 -5.582 1.00 62.59 242 ARG A O 1
ATOM 1848 N N . GLY A 1 243 ? -8.935 -17.735 -6.562 1.00 46.88 243 GLY A N 1
ATOM 1849 C CA . GLY A 1 243 ? -10.205 -17.700 -5.820 1.00 46.88 243 GLY A CA 1
ATOM 1850 C C . GLY A 1 243 ? -10.234 -18.698 -4.674 1.00 46.88 243 GLY A C 1
ATOM 1851 O O . GLY A 1 243 ? -9.621 -19.775 -4.844 1.00 46.88 243 GLY A O 1
#

Sequence (243 aa):
MLPPDIELPAGAGLRRDAPAEDVERVWYGVVWGRLGRGDLAWEWFDRVRVPALQPWMAGERGRLLRELGGHGAAEELEEAALPAAVDPLDAAMLWVSLAADAIGRADAGLARQRLGKAQALLAEQPDSPRRDRQLLRAGWVEVEVALLTGAEPPTHLLPRLRADGEVDLPRPYRSGSRFHTAKGCLFAGVVRREPELLDRAVDLAPPALLWAVHLARTSLGVPGAEAAAAAARQRVVPPPGRG

pLDDT: mean 89.9, std 14.38, range [31.11, 98.69]

Radius of gyration: 17.21 Å; chains: 1; bounding box: 42×40×44 Å

Secondary structure (DSSP, 8-state):
---TT---SSSS---SSS-HHHHHHHHHHHHHHHTTBHHHHHHHHTT---GGGHHHHHHHHHHHHHTTT-HHHHHHHHHHHGGG--SHHHHHHHHHHHHHHHHHTT-HHHHHHHHHHHHHHHHHSPS-HHHHHHHHHHHHHHHHHHHHHTPPPP-TTS-EE-TTS-EE--GGGGG--HHHHHHHHHHHHHHHT-HHHHHHHHHH--HHHHHHHHHHHHHTT-TTHHHHHHHHHHTPBPPTT--